Protein AF-A0A1I5QYK3-F1 (afdb_monomer_lite)

Foldseek 3Di:
DQDPCPPVLVVLLVLLCVLQPDDLVLQDQAPADADPDDLVVQLPDPDPVSVVVSVVVVVLVVVLVVLLVVLLCCLQPPPVVLSVLSVDPLLSLLSVLLSPFDSVLLVLPDDLVVRADPDAAQSSLSNLLNSLLSVLVCCLRVVRDVCLVVNLVCLLQCLVSSLVNDDVLSSLLSQLSNSSSVLSNHSVSSVVSNVSLVSSLVSDPDPSSVSSSSSSSSSSSSVSSVVCCVVPVCSSPPPND

Radius of gyration: 17.83 Å; chains: 1; bounding box: 54×42×41 Å

Secondary structure (DSSP, 8-state):
------HHHHHHHHHHHHH----GGG-PPP-PPPP---HHHHHTSS-HHHHHHHHHHHHHHHHHHHHHHHHHHHHHH-HHHHHHHHT-HHHHHHHHHHHTS-GGGGTT---HHHHS-SS-SHHHHHHHHHHHHHHHHHHHHH---TTHHHHHHHIIIIIHHHHTTS-HHHHHHHHHHHHHHHHTTSHHHHHHHHHHHHHHHHH---TTHHHHHHHHHHHHHHHHHHHHHHH-TTTTTTT--

pLDDT: mean 78.62, std 13.21, range [32.56, 94.0]

Structure (mmCIF, N/CA/C/O backbone):
data_AF-A0A1I5QYK3-F1
#
_entry.id   AF-A0A1I5QYK3-F1
#
loop_
_atom_site.group_PDB
_atom_site.id
_atom_site.type_symbol
_atom_site.label_atom_id
_atom_site.label_alt_id
_atom_site.label_comp_id
_atom_site.label_asym_id
_atom_site.label_entity_id
_atom_site.label_seq_id
_atom_site.pdbx_PDB_ins_code
_atom_site.Cartn_x
_atom_site.Cartn_y
_atom_site.Cartn_z
_atom_site.occupancy
_atom_site.B_iso_or_equiv
_atom_site.auth_seq_id
_atom_site.auth_comp_id
_atom_site.auth_asym_id
_atom_site.auth_atom_id
_atom_site.pdbx_PDB_model_num
ATOM 1 N N . MET A 1 1 ? -24.491 9.770 9.474 1.00 32.81 1 MET A N 1
ATOM 2 C CA . MET A 1 1 ? -25.021 8.452 9.073 1.00 32.81 1 MET A CA 1
ATOM 3 C C . MET A 1 1 ? -23.838 7.504 9.059 1.00 32.81 1 MET A C 1
ATOM 5 O O . MET A 1 1 ? -22.982 7.659 8.209 1.00 32.81 1 MET A O 1
ATOM 9 N N . THR A 1 2 ? -23.711 6.656 10.076 1.00 42.19 2 THR A N 1
ATOM 10 C CA . THR A 1 2 ? -22.715 5.576 10.137 1.00 42.19 2 THR A CA 1
ATOM 11 C C . THR A 1 2 ? -23.208 4.440 9.258 1.00 42.19 2 THR A C 1
ATOM 13 O O . THR A 1 2 ? -24.349 4.016 9.464 1.00 42.19 2 THR A O 1
ATOM 16 N N . LEU A 1 3 ? -22.404 3.950 8.312 1.00 44.16 3 LEU A N 1
ATOM 17 C CA . LEU A 1 3 ? -22.742 2.720 7.595 1.00 44.16 3 LEU A CA 1
ATOM 18 C C . LEU A 1 3 ? -23.186 1.630 8.582 1.00 44.16 3 LEU A C 1
ATOM 20 O O . LEU A 1 3 ? -22.405 1.265 9.471 1.00 44.16 3 LEU A O 1
ATOM 24 N N . PRO A 1 4 ? -24.394 1.057 8.443 1.00 46.00 4 PRO A N 1
ATOM 25 C CA . PRO A 1 4 ? -24.626 -0.275 8.950 1.00 46.00 4 PRO A CA 1
ATOM 26 C C . PRO A 1 4 ? -23.853 -1.185 7.999 1.00 46.00 4 PRO A C 1
ATOM 28 O O . PRO A 1 4 ? -24.404 -1.694 7.031 1.00 46.00 4 PRO A O 1
ATOM 31 N N . ALA A 1 5 ? -22.544 -1.307 8.221 1.00 57.84 5 ALA A N 1
ATOM 32 C CA . ALA A 1 5 ? -21.756 -2.374 7.635 1.00 57.84 5 ALA A CA 1
ATOM 33 C C . ALA A 1 5 ? -22.572 -3.657 7.812 1.00 57.84 5 ALA A C 1
ATOM 35 O O . ALA A 1 5 ? -22.975 -3.971 8.939 1.00 57.84 5 ALA A O 1
ATOM 36 N N . GLU A 1 6 ? -22.896 -4.320 6.703 1.00 72.19 6 GLU A N 1
ATOM 37 C CA . GLU A 1 6 ? -23.679 -5.548 6.705 1.00 72.19 6 GLU A CA 1
ATOM 38 C C . GLU A 1 6 ? -23.131 -6.493 7.790 1.00 72.19 6 GLU A C 1
ATOM 40 O O . GLU A 1 6 ? -21.922 -6.483 8.056 1.00 72.19 6 GLU A O 1
ATOM 45 N N . PRO A 1 7 ? -23.975 -7.283 8.476 1.00 78.50 7 PRO A N 1
ATOM 46 C CA . PRO A 1 7 ? -23.537 -8.101 9.609 1.00 78.50 7 PRO A CA 1
ATOM 47 C C . PRO A 1 7 ? -22.272 -8.927 9.321 1.00 78.50 7 PRO A C 1
ATOM 49 O O . PRO A 1 7 ? -21.424 -9.089 10.200 1.00 78.50 7 PRO A O 1
ATOM 52 N N . GLU A 1 8 ? -22.118 -9.384 8.079 1.00 80.69 8 GLU A N 1
ATOM 53 C CA . GLU A 1 8 ? -20.960 -10.122 7.570 1.00 80.69 8 GLU A CA 1
ATOM 54 C C . GLU A 1 8 ? -19.677 -9.275 7.536 1.00 80.69 8 GLU A C 1
ATOM 56 O O . GLU A 1 8 ? -18.628 -9.718 8.013 1.00 80.69 8 GLU A O 1
ATOM 61 N N . LEU A 1 9 ? -19.763 -8.021 7.087 1.00 83.81 9 LEU A N 1
ATOM 62 C CA . LEU A 1 9 ? -18.647 -7.075 7.060 1.00 83.81 9 LEU A CA 1
ATOM 63 C C . LEU A 1 9 ? -18.153 -6.755 8.480 1.00 83.81 9 LEU A C 1
ATOM 65 O O . LEU A 1 9 ? -16.952 -6.738 8.754 1.00 83.81 9 LEU A O 1
ATOM 69 N N . LEU A 1 10 ? -19.077 -6.596 9.434 1.00 85.19 10 LEU A N 1
ATOM 70 C CA . LEU A 1 10 ? -18.727 -6.406 10.846 1.00 85.19 10 LEU A CA 1
ATOM 71 C C . LEU A 1 10 ? -18.033 -7.634 11.452 1.00 85.19 10 LEU A C 1
ATOM 73 O O . LEU A 1 10 ? -17.152 -7.488 12.307 1.00 85.19 10 LEU A O 1
ATOM 77 N N . VAL A 1 11 ? -18.426 -8.845 11.046 1.00 88.00 11 VAL A N 1
ATOM 78 C CA . VAL A 1 11 ? -17.755 -10.087 11.461 1.00 88.00 11 VAL A CA 1
ATOM 79 C C . VAL A 1 11 ? -16.340 -10.142 10.890 1.00 88.00 11 VAL A C 1
ATOM 81 O O . VAL A 1 11 ? -15.403 -10.437 11.640 1.00 88.00 11 VAL A O 1
ATOM 84 N N . LEU A 1 12 ? -16.168 -9.791 9.613 1.00 88.69 12 LEU A N 1
ATOM 85 C CA . LEU A 1 12 ? -14.856 -9.707 8.976 1.00 88.69 12 LEU A CA 1
ATOM 86 C C . LEU A 1 12 ? -13.952 -8.696 9.691 1.00 88.69 12 LEU A C 1
ATOM 88 O O . LEU A 1 12 ? -12.832 -9.044 10.065 1.00 88.69 12 LEU A O 1
ATOM 92 N N . PHE A 1 13 ? -14.446 -7.490 9.982 1.00 89.00 13 PHE A N 1
ATOM 93 C CA . PHE A 1 13 ? -13.675 -6.461 10.690 1.00 89.00 13 PHE A CA 1
ATOM 94 C C . PHE A 1 13 ? -13.199 -6.942 12.061 1.00 89.00 13 PHE A C 1
ATOM 96 O O . PHE A 1 13 ? -12.025 -6.792 12.401 1.00 89.00 13 PHE A O 1
ATOM 103 N N . LYS A 1 14 ? -14.076 -7.599 12.829 1.00 87.00 14 LYS A N 1
ATOM 104 C CA . LYS A 1 14 ? -13.702 -8.201 14.118 1.00 87.00 14 LYS A CA 1
ATOM 105 C C . LYS A 1 14 ? -12.660 -9.307 13.959 1.00 87.00 14 LYS A C 1
ATOM 107 O O . LYS A 1 14 ? -11.791 -9.442 14.817 1.00 87.00 14 LYS A O 1
ATOM 112 N N . ARG A 1 15 ? -12.749 -10.120 12.902 1.00 87.31 15 ARG A N 1
ATOM 113 C CA . ARG A 1 15 ? -11.777 -11.187 12.624 1.00 87.31 15 ARG A CA 1
ATOM 114 C C . ARG A 1 15 ? -10.405 -10.602 12.283 1.00 87.31 15 ARG A C 1
ATOM 116 O O . ARG A 1 15 ? -9.421 -11.027 12.880 1.00 87.31 15 ARG A O 1
ATOM 123 N N . VAL A 1 16 ? -10.356 -9.594 11.411 1.00 85.94 16 VAL A N 1
ATOM 124 C CA . VAL A 1 16 ? -9.127 -8.868 11.047 1.00 85.94 16 VAL A CA 1
ATOM 125 C C . VAL A 1 16 ? -8.490 -8.221 12.279 1.00 85.94 16 VAL A C 1
ATOM 127 O O . VAL A 1 16 ? -7.299 -8.383 12.526 1.00 85.94 16 VAL A O 1
ATOM 130 N N . GLN A 1 17 ? -9.290 -7.564 13.117 1.00 82.75 17 GLN A N 1
ATOM 131 C CA . GLN A 1 17 ? -8.801 -6.925 14.339 1.00 82.75 17 GLN A CA 1
ATOM 132 C C . GLN A 1 17 ? -8.182 -7.920 15.334 1.00 82.75 17 GLN A C 1
ATOM 134 O O . GLN A 1 17 ? -7.235 -7.580 16.034 1.00 82.75 17 GLN A O 1
ATOM 139 N N . LYS A 1 18 ? -8.674 -9.165 15.377 1.00 82.44 18 LYS A N 1
ATOM 140 C CA . LYS A 1 18 ? -8.090 -10.224 16.216 1.00 82.44 18 LYS A CA 1
ATOM 141 C C . LYS A 1 18 ? -6.738 -10.724 15.713 1.00 82.44 18 LYS A C 1
ATOM 143 O O . LYS A 1 18 ? -5.923 -11.128 16.535 1.00 82.44 18 LYS A O 1
ATOM 148 N N . VAL A 1 19 ? -6.512 -10.748 14.398 1.00 77.31 19 VAL A N 1
ATOM 149 C CA . VAL A 1 19 ? -5.231 -11.198 13.814 1.00 77.31 19 VAL A CA 1
ATOM 150 C C . VAL A 1 19 ? -4.191 -10.078 13.740 1.00 77.31 19 VAL A C 1
ATOM 152 O O . VAL A 1 19 ? -3.000 -10.355 13.641 1.00 77.31 19 VAL A O 1
ATOM 155 N N . LEU A 1 20 ? -4.631 -8.824 13.871 1.00 74.19 20 LEU A N 1
ATOM 156 C CA . LEU A 1 20 ? -3.801 -7.623 13.950 1.00 74.19 20 LEU A CA 1
ATOM 157 C C . LEU A 1 20 ? -3.926 -6.918 15.315 1.00 74.19 20 LEU A C 1
ATOM 159 O O . LEU A 1 20 ? -4.333 -5.754 15.363 1.00 74.19 20 LEU A O 1
ATOM 163 N N . PRO A 1 21 ? -3.601 -7.578 16.442 1.00 63.09 21 PRO A N 1
ATOM 164 C CA . PRO A 1 21 ? -3.612 -6.915 17.732 1.00 63.09 21 PRO A CA 1
ATOM 165 C C . PRO A 1 21 ? -2.350 -6.057 17.841 1.00 63.09 21 PRO A C 1
ATOM 167 O O . PRO A 1 21 ? -1.314 -6.519 18.305 1.00 63.09 21 PRO A O 1
ATOM 170 N N . PHE A 1 22 ? -2.414 -4.820 17.366 1.00 65.88 22 PHE A N 1
ATOM 171 C CA . PHE A 1 22 ? -1.456 -3.798 17.765 1.00 65.88 22 PHE A CA 1
ATOM 172 C C . PHE A 1 22 ? -2.188 -2.714 18.538 1.00 65.88 22 PHE A C 1
ATOM 174 O O . PHE A 1 22 ? -3.177 -2.142 18.054 1.00 65.88 22 PHE A O 1
ATOM 181 N N . GLU A 1 23 ? -1.734 -2.491 19.767 1.00 57.53 23 GLU A N 1
ATOM 182 C CA . GLU A 1 23 ? -2.159 -1.368 20.589 1.00 57.53 23 GLU A CA 1
ATOM 183 C C . GLU A 1 23 ? -1.434 -0.112 20.082 1.00 57.53 23 GLU A C 1
ATOM 185 O O . GLU A 1 23 ? -0.329 -0.187 19.547 1.00 57.53 23 GLU A O 1
ATOM 190 N N . SER A 1 24 ? -2.031 1.077 20.211 1.00 51.75 24 SER A N 1
ATOM 191 C CA . SER A 1 24 ? -1.397 2.321 19.730 1.00 51.75 24 SER A CA 1
ATOM 192 C C . SER A 1 24 ? -0.035 2.597 20.387 1.00 51.75 24 SER A C 1
ATOM 194 O O . SER A 1 24 ? 0.773 3.350 19.851 1.00 51.75 24 SER A O 1
ATOM 196 N N . THR A 1 25 ? 0.216 1.984 21.544 1.00 48.94 25 THR A N 1
ATOM 197 C CA . THR A 1 25 ? 1.477 1.994 22.297 1.00 48.94 25 THR A CA 1
ATOM 198 C C . THR A 1 25 ? 2.569 1.105 21.699 1.00 48.94 25 THR A C 1
ATOM 200 O O . THR A 1 25 ? 3.731 1.262 22.065 1.00 48.94 25 THR A O 1
ATOM 203 N N . ASP A 1 26 ? 2.229 0.212 20.767 1.00 56.94 26 ASP A N 1
ATOM 204 C CA . ASP A 1 26 ? 3.179 -0.685 20.096 1.00 56.94 26 ASP A CA 1
ATOM 205 C C . ASP A 1 26 ? 3.843 -0.047 18.869 1.00 56.94 26 ASP A C 1
ATOM 207 O O . ASP A 1 26 ? 4.741 -0.648 18.275 1.00 56.94 26 ASP A O 1
ATOM 211 N N . LEU A 1 27 ? 3.424 1.166 18.486 1.00 60.94 27 LEU A N 1
ATOM 212 C CA . LEU A 1 27 ? 4.046 1.918 17.400 1.00 60.94 27 LEU A CA 1
ATOM 213 C C . LEU A 1 27 ? 5.463 2.320 17.809 1.00 60.94 27 LEU A C 1
ATOM 215 O O . LEU A 1 27 ? 5.660 3.175 18.677 1.00 60.94 27 LEU A O 1
ATOM 219 N N . ARG A 1 28 ? 6.461 1.707 17.177 1.00 60.28 28 ARG A N 1
ATOM 220 C CA . ARG A 1 28 ? 7.873 1.985 17.454 1.00 60.28 28 ARG A CA 1
ATOM 221 C C . ARG A 1 28 ? 8.415 2.950 16.415 1.00 60.28 28 ARG A C 1
ATOM 223 O O . ARG A 1 28 ? 8.062 2.860 15.244 1.00 60.28 28 ARG A O 1
ATOM 230 N N . GLN A 1 29 ? 9.300 3.848 16.847 1.00 54.59 29 GLN A N 1
ATOM 231 C CA . GLN A 1 29 ? 10.142 4.585 15.909 1.00 54.59 29 GLN A CA 1
ATOM 232 C C . GLN A 1 29 ? 10.906 3.593 15.035 1.00 54.59 29 GLN A C 1
ATOM 234 O O . GLN A 1 29 ? 11.360 2.544 15.510 1.00 54.59 29 GLN A O 1
ATOM 239 N N . ALA A 1 30 ? 11.038 3.927 13.756 1.00 55.44 30 ALA A N 1
ATOM 240 C CA . ALA A 1 30 ? 11.842 3.137 12.850 1.00 55.44 30 ALA A CA 1
ATOM 241 C C . ALA A 1 30 ? 13.300 3.153 13.342 1.00 55.44 30 ALA A C 1
ATOM 243 O O . ALA A 1 30 ? 13.913 4.205 13.495 1.00 55.44 30 ALA A O 1
ATOM 244 N N . ASN A 1 31 ? 13.879 1.977 13.594 1.00 49.84 31 ASN A N 1
ATOM 245 C CA . ASN A 1 31 ? 15.314 1.864 13.850 1.00 49.84 31 ASN A CA 1
ATOM 246 C C . ASN A 1 31 ? 16.043 1.931 12.505 1.00 49.84 31 ASN A C 1
ATOM 248 O O . ASN A 1 31 ? 16.228 0.908 11.841 1.00 49.84 31 ASN A O 1
ATOM 252 N N . VAL A 1 32 ? 16.418 3.138 12.086 1.00 52.62 32 VAL A N 1
ATOM 253 C CA . VAL A 1 32 ? 17.040 3.386 10.779 1.00 52.62 32 VAL A CA 1
ATOM 254 C C . VAL A 1 32 ? 18.541 3.598 10.925 1.00 52.62 32 VAL A C 1
ATOM 256 O O . VAL A 1 32 ? 19.016 4.221 11.872 1.00 52.62 32 VAL A O 1
ATOM 259 N N . ARG A 1 33 ? 19.298 3.092 9.951 1.00 45.41 33 ARG A N 1
ATOM 260 C CA . ARG A 1 33 ? 20.629 3.613 9.630 1.00 45.41 33 ARG A CA 1
ATOM 261 C C . ARG A 1 33 ? 20.456 4.567 8.461 1.00 45.41 33 ARG A C 1
ATOM 263 O O . ARG A 1 33 ? 19.807 4.192 7.489 1.00 45.41 33 ARG A O 1
ATOM 270 N N . SER A 1 34 ? 20.989 5.777 8.578 1.00 46.19 34 SER A N 1
ATOM 271 C CA . SER A 1 34 ? 20.932 6.776 7.515 1.00 46.19 34 SER A CA 1
ATOM 272 C C . SER A 1 34 ? 21.465 6.193 6.204 1.00 46.19 34 SER A C 1
ATOM 274 O O . SER A 1 34 ? 22.541 5.594 6.171 1.00 46.19 34 SER A O 1
ATOM 276 N N . THR A 1 35 ? 20.702 6.368 5.127 1.00 48.50 35 THR A N 1
ATOM 277 C CA . THR A 1 35 ? 21.237 6.223 3.771 1.00 48.50 35 THR A CA 1
ATOM 278 C C . THR A 1 35 ? 21.706 7.619 3.348 1.00 48.50 35 THR A C 1
ATOM 280 O O . THR A 1 35 ? 20.942 8.562 3.542 1.00 48.50 35 THR A O 1
ATOM 283 N N . PRO A 1 36 ? 22.949 7.800 2.867 1.00 52.75 36 PRO A N 1
ATOM 284 C CA . PRO A 1 36 ? 23.637 9.090 2.924 1.00 52.75 36 PRO A CA 1
ATOM 285 C C . PRO A 1 36 ? 23.596 9.864 1.599 1.00 52.75 36 PRO A C 1
ATOM 287 O O . PRO A 1 36 ? 24.517 10.626 1.328 1.00 52.75 36 PRO A O 1
ATOM 290 N N . LEU A 1 37 ? 22.618 9.606 0.727 1.00 60.94 37 LEU A N 1
ATOM 291 C CA . LEU A 1 37 ? 22.577 10.280 -0.568 1.00 60.94 37 LEU A CA 1
ATOM 292 C C . LEU A 1 37 ? 21.773 11.574 -0.436 1.00 60.94 37 LEU A C 1
ATOM 294 O O . LEU A 1 37 ? 20.547 11.532 -0.354 1.00 60.94 37 LEU A O 1
ATOM 298 N N . ASP A 1 38 ? 22.484 12.694 -0.379 1.00 70.94 38 ASP A N 1
ATOM 299 C CA . ASP A 1 38 ? 21.896 14.024 -0.448 1.00 70.94 38 ASP A CA 1
ATOM 300 C C . ASP A 1 38 ? 21.525 14.317 -1.911 1.00 70.94 38 ASP A C 1
ATOM 302 O O . ASP A 1 38 ? 22.389 14.468 -2.779 1.00 70.94 38 ASP A O 1
ATOM 306 N N . LEU A 1 39 ? 20.225 14.273 -2.210 1.00 75.88 39 LEU A N 1
ATOM 307 C CA . LEU A 1 39 ? 19.714 14.492 -3.564 1.00 75.88 39 LEU A CA 1
ATOM 308 C C . LEU A 1 39 ? 19.885 15.952 -3.994 1.00 75.88 39 LEU A C 1
ATOM 310 O O . LEU A 1 39 ? 20.060 16.198 -5.186 1.00 75.88 39 LEU A O 1
ATOM 314 N N . ASP A 1 40 ? 19.897 16.888 -3.042 1.00 78.50 40 ASP A N 1
ATOM 315 C CA . ASP A 1 40 ? 20.091 18.307 -3.327 1.00 78.50 40 ASP A CA 1
ATOM 316 C C . ASP A 1 40 ? 21.542 18.552 -3.774 1.00 78.50 40 ASP A C 1
ATOM 318 O O . ASP A 1 40 ? 21.774 19.205 -4.792 1.00 78.50 40 ASP A O 1
ATOM 322 N N . GLU A 1 41 ? 22.524 17.919 -3.115 1.00 78.12 41 GLU A N 1
ATOM 323 C CA . GLU A 1 41 ? 23.930 17.955 -3.561 1.00 78.12 41 GLU A CA 1
ATOM 324 C C . GLU A 1 41 ? 24.135 17.319 -4.950 1.00 78.12 41 GLU A C 1
ATOM 326 O O . GLU A 1 41 ? 25.019 17.731 -5.709 1.00 78.12 41 GLU A O 1
ATOM 331 N N . LEU A 1 42 ? 23.334 16.309 -5.307 1.00 77.50 42 LEU A N 1
ATOM 332 C CA . LEU A 1 42 ? 23.423 15.636 -6.606 1.00 77.50 42 LEU A CA 1
ATOM 333 C C . LEU A 1 42 ? 22.789 16.427 -7.754 1.00 77.50 42 LEU A C 1
ATOM 335 O O . LEU A 1 42 ? 23.221 16.247 -8.894 1.00 77.50 42 LEU A O 1
ATOM 339 N N . MET A 1 43 ? 21.815 17.302 -7.485 1.00 81.25 43 MET A N 1
ATOM 340 C CA . MET A 1 43 ? 21.266 18.195 -8.514 1.00 81.25 43 MET A CA 1
ATOM 341 C C . MET A 1 43 ? 22.308 19.196 -9.017 1.00 81.25 43 MET A C 1
ATOM 343 O O . MET A 1 43 ? 22.390 19.454 -10.216 1.00 81.25 43 MET A O 1
ATOM 347 N N . ASP A 1 44 ? 23.138 19.714 -8.110 1.00 84.69 44 ASP A N 1
ATOM 348 C CA . ASP A 1 44 ? 24.216 20.654 -8.437 1.00 84.69 44 ASP A CA 1
ATOM 349 C C . ASP A 1 44 ? 25.459 19.950 -9.021 1.00 84.69 44 ASP A C 1
ATOM 351 O O . ASP A 1 44 ? 26.487 20.579 -9.306 1.00 84.69 44 ASP A O 1
ATOM 355 N N . HIS A 1 45 ? 25.400 18.628 -9.215 1.00 83.50 45 HIS A N 1
ATOM 356 C CA . HIS A 1 45 ? 26.524 17.854 -9.715 1.00 83.50 45 HIS A CA 1
ATOM 357 C C . HIS A 1 45 ? 26.806 18.179 -11.197 1.00 83.50 45 HIS A C 1
ATOM 359 O O . HIS A 1 45 ? 25.896 18.169 -12.025 1.00 83.50 45 HIS A O 1
ATOM 365 N N . PRO A 1 46 ? 28.078 18.335 -11.620 1.00 85.50 46 PRO A N 1
ATOM 366 C CA . PRO A 1 46 ? 28.447 18.665 -13.007 1.00 85.50 46 PRO A CA 1
ATOM 367 C C . PRO A 1 46 ? 28.128 17.575 -14.051 1.00 85.50 46 PRO A C 1
ATOM 369 O O . PRO A 1 46 ? 28.507 17.699 -15.213 1.00 85.50 46 PRO A O 1
ATOM 372 N N . SER A 1 47 ? 27.482 16.477 -13.655 1.00 89.06 47 SER A N 1
ATOM 373 C CA . SER A 1 47 ? 27.089 15.392 -14.554 1.00 89.06 47 SER A CA 1
ATOM 374 C C . SER A 1 47 ? 25.596 15.507 -14.817 1.00 89.06 47 SER A C 1
ATOM 376 O O . SER A 1 47 ? 24.809 15.213 -13.924 1.00 89.06 47 SER A O 1
ATOM 378 N N . GLU A 1 48 ? 25.217 15.858 -16.048 1.00 86.25 48 GLU A N 1
ATOM 379 C CA . GLU A 1 48 ? 23.808 15.974 -16.466 1.00 86.25 48 GLU A CA 1
ATOM 380 C C . GLU A 1 48 ? 23.008 14.690 -16.196 1.00 86.25 48 GLU A C 1
ATOM 382 O O . GLU A 1 48 ? 21.835 14.742 -15.852 1.00 86.25 48 GLU A O 1
ATOM 387 N N . TYR A 1 49 ? 23.657 13.526 -16.290 1.00 77.12 49 TYR A N 1
ATOM 388 C CA . TYR A 1 49 ? 23.037 12.241 -15.972 1.00 77.12 49 TYR A CA 1
ATOM 389 C C . TYR A 1 49 ? 22.702 12.096 -14.479 1.00 77.12 49 TYR A C 1
ATOM 391 O O . TYR A 1 49 ? 21.610 11.652 -14.139 1.00 77.12 49 TYR A O 1
ATOM 399 N N . LEU A 1 50 ? 23.627 12.460 -13.582 1.00 75.62 50 LEU A N 1
ATOM 400 C CA . LEU A 1 50 ? 23.397 12.366 -12.135 1.00 75.62 50 LEU A CA 1
ATOM 401 C C . LEU A 1 50 ? 22.413 13.435 -11.651 1.00 75.62 50 LEU A C 1
ATOM 403 O O . LEU A 1 50 ? 21.534 13.113 -10.855 1.00 75.62 50 LEU A O 1
ATOM 407 N N . ALA A 1 51 ? 22.513 14.653 -12.191 1.00 80.31 51 ALA A N 1
ATOM 408 C CA . ALA A 1 51 ? 21.562 15.727 -11.928 1.00 80.31 51 ALA A CA 1
ATOM 409 C C . ALA A 1 51 ? 20.146 15.344 -12.389 1.00 80.31 51 ALA A C 1
ATOM 411 O O . ALA A 1 51 ? 19.199 15.478 -11.622 1.00 80.31 51 ALA A O 1
ATOM 412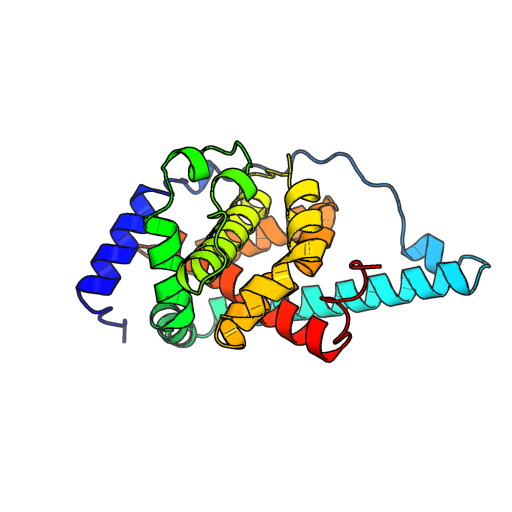 N N . GLY A 1 52 ? 20.007 14.756 -13.585 1.00 78.56 52 GLY A N 1
ATOM 413 C CA . GLY A 1 52 ? 18.716 14.280 -14.090 1.00 78.56 52 GLY A CA 1
ATOM 414 C C . GLY A 1 52 ? 18.111 13.131 -13.271 1.00 78.56 52 GLY A C 1
ATOM 415 O O . GLY A 1 52 ? 16.895 13.064 -13.113 1.00 78.56 52 GLY A O 1
ATOM 416 N N . ILE A 1 53 ? 18.933 12.236 -12.700 1.00 78.94 53 ILE A N 1
ATOM 417 C CA . ILE A 1 53 ? 18.447 11.206 -11.760 1.00 78.94 53 ILE A CA 1
ATOM 418 C C . ILE A 1 53 ? 17.948 11.843 -10.460 1.00 78.94 53 ILE A C 1
ATOM 420 O O . ILE A 1 53 ? 16.918 11.419 -9.936 1.00 78.94 53 ILE A O 1
ATOM 424 N N . ALA A 1 54 ? 18.674 12.832 -9.935 1.00 80.25 54 ALA A N 1
ATOM 425 C CA . ALA A 1 54 ? 18.284 13.536 -8.718 1.00 80.25 54 ALA A CA 1
ATOM 426 C C . ALA A 1 54 ? 16.976 14.320 -8.913 1.00 80.25 54 ALA A C 1
ATOM 428 O O . ALA A 1 54 ? 16.072 14.199 -8.088 1.00 80.25 54 ALA A O 1
ATOM 429 N N . GLU A 1 55 ? 16.839 15.033 -10.034 1.00 83.25 55 GLU A N 1
ATOM 430 C CA . GLU A 1 55 ? 15.621 15.760 -10.410 1.00 83.25 55 GLU A CA 1
ATOM 431 C C . GLU A 1 55 ? 14.413 14.815 -10.495 1.00 83.25 55 GLU A C 1
ATOM 433 O O . GLU A 1 55 ? 13.411 15.032 -9.813 1.00 83.25 55 GLU A O 1
ATOM 438 N N . ALA A 1 56 ? 14.538 13.702 -11.226 1.00 79.19 56 ALA A N 1
ATOM 439 C CA . ALA A 1 56 ? 13.466 12.713 -11.341 1.00 79.19 56 ALA A CA 1
ATOM 440 C C . ALA A 1 56 ? 13.070 12.107 -9.978 1.00 79.19 56 ALA A C 1
ATOM 442 O O . ALA A 1 56 ? 11.885 11.919 -9.697 1.00 79.19 56 ALA A O 1
ATOM 443 N N . ALA A 1 57 ? 14.048 11.831 -9.108 1.00 78.00 57 ALA A N 1
ATOM 444 C CA . ALA A 1 57 ? 13.789 11.311 -7.765 1.00 78.00 57 ALA A CA 1
ATOM 445 C C . ALA A 1 57 ? 13.070 12.335 -6.866 1.00 78.00 57 ALA A C 1
ATOM 447 O O . ALA A 1 57 ? 12.208 11.959 -6.064 1.00 78.00 57 ALA A O 1
ATOM 448 N N . LEU A 1 58 ? 13.394 13.624 -6.999 1.00 81.56 58 LEU A N 1
ATOM 449 C CA . LEU A 1 58 ? 12.733 14.707 -6.268 1.00 81.56 58 LEU A CA 1
ATOM 450 C C . LEU A 1 58 ? 11.305 14.954 -6.770 1.00 81.56 58 LEU A C 1
ATOM 452 O O . LEU A 1 58 ? 10.404 15.140 -5.948 1.00 81.56 58 LEU A O 1
ATOM 456 N N . GLU A 1 59 ? 11.067 14.893 -8.082 1.00 83.12 59 GLU A N 1
ATOM 457 C CA . GLU A 1 59 ? 9.716 14.962 -8.657 1.00 83.12 59 GLU A CA 1
ATOM 458 C C . GLU A 1 59 ? 8.835 13.802 -8.171 1.00 83.12 59 GLU A C 1
ATOM 460 O O . GLU A 1 59 ? 7.702 14.019 -7.726 1.00 83.12 59 GLU A O 1
ATOM 465 N N . GLU A 1 60 ? 9.365 12.574 -8.183 1.00 80.38 60 GLU A N 1
ATOM 466 C CA . GLU A 1 60 ? 8.662 11.393 -7.673 1.00 80.38 60 GLU A CA 1
ATOM 467 C C . GLU A 1 60 ? 8.354 11.532 -6.172 1.00 80.38 60 GLU A C 1
ATOM 469 O O . GLU A 1 60 ? 7.221 11.274 -5.743 1.00 80.38 60 GLU A O 1
ATOM 474 N N . LYS A 1 61 ? 9.318 12.028 -5.378 1.00 82.56 61 LYS A N 1
ATOM 475 C CA . LYS A 1 61 ? 9.123 12.353 -3.954 1.00 82.56 61 LYS A CA 1
ATOM 476 C C . LYS A 1 61 ? 8.017 13.393 -3.760 1.00 82.56 61 LYS A C 1
ATOM 478 O O . LYS A 1 61 ? 7.144 13.196 -2.911 1.00 82.56 61 LYS A O 1
ATOM 483 N N . GLY A 1 62 ? 8.004 14.460 -4.556 1.00 84.38 62 GLY A N 1
ATOM 484 C CA . GLY A 1 62 ? 6.969 15.494 -4.513 1.00 84.38 62 GLY A CA 1
ATOM 485 C C . GLY A 1 62 ? 5.573 14.950 -4.830 1.00 84.38 62 GLY A C 1
ATOM 486 O O . GLY A 1 62 ? 4.624 15.207 -4.082 1.00 84.38 62 GLY A O 1
ATOM 487 N N . SER A 1 63 ? 5.452 14.144 -5.889 1.00 86.00 63 SER A N 1
ATOM 488 C CA . SER A 1 63 ? 4.186 13.506 -6.274 1.00 86.00 63 SER A CA 1
ATOM 489 C C . SER A 1 63 ? 3.662 12.579 -5.177 1.00 86.00 63 SER A C 1
ATOM 491 O O . SER A 1 63 ? 2.484 12.647 -4.826 1.00 86.00 63 SER A O 1
ATOM 493 N N . PHE A 1 64 ? 4.531 11.743 -4.602 1.00 88.19 64 PHE A N 1
ATOM 494 C CA . PHE A 1 64 ? 4.159 10.827 -3.525 1.00 88.19 64 PHE A CA 1
ATOM 495 C C . PHE A 1 64 ? 3.617 11.574 -2.302 1.00 88.19 64 PHE A C 1
ATOM 497 O O . PHE A 1 64 ? 2.544 11.248 -1.790 1.00 88.19 64 PHE A O 1
ATOM 504 N N . TRP A 1 65 ? 4.328 12.605 -1.838 1.00 91.56 65 TRP A N 1
ATOM 505 C CA . TRP A 1 65 ? 3.904 13.360 -0.660 1.00 91.56 65 TRP A CA 1
ATOM 506 C C . TRP A 1 65 ? 2.639 14.185 -0.903 1.00 91.56 65 TRP A C 1
ATOM 508 O O . TRP A 1 65 ? 1.837 14.336 0.021 1.00 91.56 65 TRP A O 1
ATOM 518 N N . SER A 1 66 ? 2.410 14.655 -2.133 1.00 90.56 66 SER A N 1
ATOM 519 C CA . SER A 1 66 ? 1.139 15.277 -2.518 1.00 90.56 66 SER A CA 1
ATOM 520 C C . SER A 1 66 ? -0.034 14.302 -2.362 1.00 90.56 66 SER A C 1
ATOM 522 O O . SER A 1 66 ? -1.029 14.640 -1.712 1.00 90.56 66 SER A O 1
ATOM 524 N N . ASP A 1 67 ? 0.117 13.066 -2.852 1.00 89.19 67 ASP A N 1
ATOM 525 C CA . ASP A 1 67 ? -0.892 12.011 -2.702 1.00 89.19 67 ASP A CA 1
ATOM 526 C C . ASP A 1 67 ? -1.140 11.678 -1.217 1.00 89.19 67 ASP A C 1
ATOM 528 O O . ASP A 1 67 ? -2.291 11.617 -0.772 1.00 89.19 67 ASP A O 1
ATOM 532 N N . VAL A 1 68 ? -0.075 11.540 -0.414 1.00 89.94 68 VAL A N 1
ATOM 533 C CA . VAL A 1 68 ? -0.174 11.284 1.037 1.00 89.94 68 VAL A CA 1
ATOM 534 C C . VAL A 1 68 ? -0.947 12.392 1.759 1.00 89.94 68 VAL A C 1
ATOM 536 O O . VAL A 1 68 ? -1.813 12.094 2.593 1.00 89.94 68 VAL A O 1
ATOM 539 N N 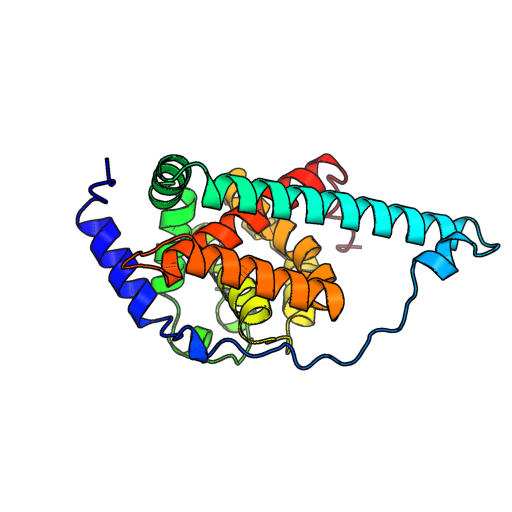. GLN A 1 69 ? -0.663 13.663 1.453 1.00 90.44 69 GLN A N 1
ATOM 540 C CA . GLN A 1 69 ? -1.347 14.800 2.076 1.00 90.44 69 GLN A CA 1
ATOM 541 C C . GLN A 1 69 ? -2.816 14.868 1.669 1.00 90.44 69 GLN A C 1
ATOM 543 O O . GLN A 1 69 ? -3.677 14.946 2.545 1.00 90.44 69 GLN A O 1
ATOM 548 N N . LEU A 1 70 ? -3.124 14.735 0.376 1.00 88.56 70 LEU A N 1
ATOM 549 C CA . LEU A 1 70 ? -4.505 14.719 -0.113 1.00 88.56 70 LEU A CA 1
ATOM 550 C C . LEU A 1 70 ? -5.321 13.612 0.567 1.00 88.56 70 LEU A C 1
ATOM 552 O O . LEU A 1 70 ? -6.478 13.802 0.950 1.00 88.56 70 LEU A O 1
ATOM 556 N N . MET A 1 71 ? -4.713 12.440 0.747 1.00 85.75 71 MET A N 1
ATOM 557 C CA . MET A 1 71 ? -5.337 11.339 1.464 1.00 85.75 71 MET A CA 1
ATOM 558 C C . MET A 1 71 ? -5.562 11.642 2.942 1.00 85.75 71 MET A C 1
ATOM 560 O O . MET A 1 71 ? -6.631 11.321 3.464 1.00 85.75 71 MET A O 1
ATOM 564 N N . LEU A 1 72 ? -4.583 12.248 3.618 1.00 86.00 72 LEU A N 1
ATOM 565 C CA . LEU A 1 72 ? -4.713 12.637 5.021 1.00 86.00 72 LEU A CA 1
ATOM 566 C C . LEU A 1 72 ? -5.816 13.680 5.219 1.00 86.00 72 LEU A C 1
ATOM 568 O O . LEU A 1 72 ? -6.601 13.572 6.163 1.00 86.00 72 LEU A O 1
ATOM 572 N N . GLU A 1 73 ? -5.878 14.676 4.337 1.00 87.12 73 GLU A N 1
ATOM 573 C CA . GLU A 1 73 ? -6.903 15.717 4.344 1.00 87.12 73 GLU A CA 1
ATOM 574 C C . GLU A 1 73 ? -8.286 15.112 4.182 1.00 87.12 73 GLU A C 1
ATOM 576 O O . GLU A 1 73 ? -9.142 15.333 5.041 1.00 87.12 73 GLU A O 1
ATOM 581 N N . ARG A 1 74 ? -8.468 14.264 3.157 1.00 81.62 74 ARG A N 1
ATOM 582 C CA . ARG A 1 74 ? -9.704 13.496 2.979 1.00 81.62 74 ARG A CA 1
ATOM 583 C C . ARG A 1 74 ? -10.040 12.747 4.266 1.00 81.62 74 ARG A C 1
ATOM 585 O O . ARG A 1 74 ? -11.180 12.826 4.720 1.00 81.62 74 ARG A O 1
ATOM 592 N N . TRP A 1 75 ? -9.065 12.057 4.876 1.00 80.88 75 TRP A N 1
ATOM 593 C CA . TRP A 1 75 ? -9.262 11.265 6.103 1.00 80.88 75 TRP A CA 1
ATOM 594 C C . TRP A 1 75 ? -9.824 12.062 7.270 1.00 80.88 75 TRP A C 1
ATOM 596 O O . TRP A 1 75 ? -10.609 11.539 8.068 1.00 80.88 75 TRP A O 1
ATOM 606 N N . LYS A 1 76 ? -9.417 13.325 7.369 1.00 78.62 76 LYS A N 1
ATOM 607 C CA . LYS A 1 76 ? -9.835 14.238 8.430 1.00 78.62 76 LYS A CA 1
ATOM 608 C C . LYS A 1 76 ? -11.159 14.941 8.116 1.00 78.62 76 LYS A C 1
ATOM 610 O O . LYS A 1 76 ? -11.901 15.231 9.052 1.00 78.62 76 LYS A O 1
ATOM 615 N N . SER A 1 77 ? -11.458 15.225 6.847 1.00 74.06 77 SER A N 1
ATOM 616 C CA . SER A 1 77 ? -12.572 16.099 6.454 1.00 74.06 77 SER A CA 1
ATOM 617 C C . SER A 1 77 ? -13.887 15.375 6.143 1.00 74.06 77 SER A C 1
ATOM 619 O O . SER A 1 77 ? -14.951 15.926 6.429 1.00 74.06 77 SER A O 1
ATOM 621 N N . GLU A 1 78 ? -13.856 14.150 5.600 1.00 70.31 78 GLU A N 1
ATOM 622 C CA . GLU A 1 78 ? -15.050 13.508 5.017 1.00 70.31 78 GLU A CA 1
ATOM 623 C C . GLU A 1 78 ? -15.331 12.100 5.571 1.00 70.31 78 GLU A C 1
ATOM 625 O O . GLU A 1 78 ? -15.064 11.095 4.908 1.00 70.31 78 GLU A O 1
ATOM 630 N N . PRO A 1 79 ? -15.950 11.966 6.761 1.00 63.97 79 PRO A N 1
ATOM 631 C CA . PRO A 1 79 ? -16.201 10.666 7.384 1.00 63.97 79 PRO A CA 1
ATOM 632 C C . PRO A 1 79 ? -16.889 9.631 6.477 1.00 63.97 79 PRO A C 1
ATOM 634 O O . PRO A 1 79 ? -16.600 8.443 6.624 1.00 63.97 79 PRO A O 1
ATOM 637 N N . SER A 1 80 ? -17.748 10.082 5.552 1.00 62.09 80 SER A N 1
ATOM 638 C CA . SER A 1 80 ? -18.522 9.264 4.607 1.00 62.09 80 SER A CA 1
ATOM 639 C C . SER A 1 80 ? -17.738 8.757 3.393 1.00 62.09 80 SER A C 1
ATOM 641 O O . SER A 1 80 ? -18.114 7.733 2.830 1.00 62.09 80 SER A O 1
ATOM 643 N N . ALA A 1 81 ? -16.656 9.425 2.982 1.00 62.75 81 ALA A N 1
ATOM 644 C CA . ALA A 1 81 ? -15.824 8.945 1.875 1.00 62.75 81 ALA A CA 1
ATOM 645 C C . ALA A 1 81 ? -15.112 7.629 2.244 1.00 62.75 81 ALA A C 1
ATOM 647 O O . ALA A 1 81 ? -14.921 6.753 1.406 1.00 62.75 81 ALA A O 1
ATOM 648 N N . PHE A 1 82 ? -14.790 7.449 3.528 1.00 70.25 82 PHE A N 1
ATOM 649 C CA . PHE A 1 82 ? -14.157 6.228 4.049 1.00 70.25 82 PHE A CA 1
ATOM 650 C C . PHE A 1 82 ? -15.119 5.077 4.193 1.00 70.25 82 PHE A C 1
ATOM 652 O O . PHE A 1 82 ? -14.741 3.934 3.977 1.00 70.25 82 PHE A O 1
ATOM 659 N N . ASP A 1 83 ? -16.353 5.392 4.555 1.00 71.31 83 ASP A N 1
ATOM 660 C CA . ASP A 1 83 ? -17.430 4.425 4.617 1.00 71.31 83 ASP A CA 1
ATOM 661 C C . ASP A 1 83 ? -17.562 3.716 3.250 1.00 71.31 83 ASP A C 1
ATOM 663 O O . ASP A 1 83 ? -17.587 2.487 3.195 1.00 71.31 83 ASP A O 1
ATOM 667 N N . LEU A 1 84 ? -17.479 4.462 2.142 1.00 73.25 84 LEU A N 1
ATOM 668 C CA . LEU A 1 84 ? -17.464 3.881 0.794 1.00 73.25 84 LEU A CA 1
ATOM 669 C C . LEU A 1 84 ? -16.298 2.910 0.573 1.00 73.25 84 LEU A C 1
ATOM 671 O O . LEU A 1 84 ? -16.504 1.838 0.022 1.00 73.25 84 LEU A O 1
ATOM 675 N N . ILE A 1 85 ? -15.093 3.247 1.036 1.00 79.19 85 ILE A N 1
ATOM 676 C CA . ILE A 1 85 ? -13.913 2.387 0.852 1.00 79.19 85 ILE A CA 1
ATOM 677 C C . ILE A 1 85 ? -13.992 1.141 1.736 1.00 79.19 85 ILE A C 1
ATOM 679 O O . ILE A 1 85 ? -13.590 0.058 1.327 1.00 79.19 85 ILE A O 1
ATOM 683 N N . LEU A 1 86 ? -14.543 1.266 2.943 1.00 80.50 86 LEU A N 1
ATOM 684 C CA . LEU A 1 86 ? -14.774 0.123 3.824 1.00 80.50 86 LEU A CA 1
ATOM 685 C C . LEU A 1 86 ? -15.780 -0.876 3.231 1.00 80.50 86 LEU A C 1
ATOM 687 O O . LEU A 1 86 ? -15.735 -2.049 3.601 1.00 80.50 86 LEU A O 1
ATOM 691 N N . GLY A 1 87 ? -16.660 -0.416 2.337 1.00 77.12 87 GLY A N 1
ATOM 692 C CA . GLY A 1 87 ? -17.585 -1.240 1.558 1.00 77.12 87 GLY A CA 1
ATOM 693 C C . GLY A 1 87 ? -17.128 -1.546 0.127 1.00 77.12 87 GLY A C 1
ATOM 694 O O . GLY A 1 87 ? -17.891 -2.165 -0.608 1.00 77.12 87 GLY A O 1
ATOM 695 N N . ASP A 1 88 ? -15.927 -1.126 -0.283 1.00 87.50 88 ASP A N 1
ATOM 696 C CA . ASP A 1 88 ? -15.395 -1.392 -1.623 1.00 87.50 88 ASP A CA 1
ATOM 697 C C . ASP A 1 88 ? -15.124 -2.891 -1.797 1.00 87.50 88 ASP A C 1
ATOM 699 O O . ASP A 1 88 ? -14.385 -3.489 -1.013 1.00 87.50 88 ASP A O 1
ATOM 703 N N . GLU A 1 89 ? -15.696 -3.506 -2.835 1.00 87.94 89 GLU A N 1
ATOM 704 C CA . GLU A 1 89 ? -15.580 -4.951 -3.075 1.00 87.94 89 GLU A CA 1
ATOM 705 C C . GLU A 1 89 ? -14.113 -5.402 -3.170 1.00 87.94 89 GLU A C 1
ATOM 707 O O . GLU A 1 89 ? -13.741 -6.450 -2.631 1.00 87.94 89 GLU A O 1
ATOM 712 N N . GLY A 1 90 ? -13.260 -4.584 -3.797 1.00 88.88 90 GLY A N 1
ATOM 713 C CA . GLY A 1 90 ? -11.826 -4.831 -3.904 1.00 88.88 90 GLY A CA 1
ATOM 714 C C . GLY A 1 90 ? -11.144 -4.863 -2.538 1.00 88.88 90 GLY A C 1
ATOM 715 O O . GLY A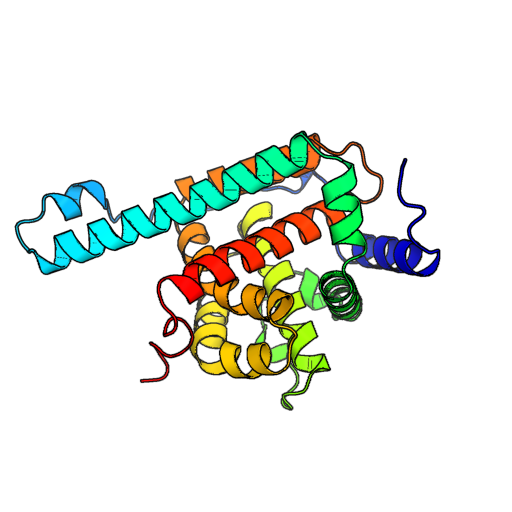 1 90 ? -10.443 -5.827 -2.212 1.00 88.88 90 GLY A O 1
ATOM 716 N N . PHE A 1 91 ? -11.392 -3.851 -1.706 1.00 92.25 91 PHE A N 1
ATOM 717 C CA . PHE A 1 91 ? -10.866 -3.800 -0.343 1.00 92.25 91 PHE A CA 1
ATOM 718 C C . PHE A 1 91 ? -11.403 -4.936 0.544 1.00 92.25 91 PHE A C 1
ATOM 720 O O . PHE A 1 91 ? -10.633 -5.554 1.286 1.00 92.25 91 PHE A O 1
ATOM 727 N N . VAL A 1 92 ? -12.692 -5.271 0.448 1.00 92.25 92 VAL A N 1
ATOM 728 C CA . VAL A 1 92 ? -13.304 -6.374 1.210 1.00 92.25 92 VAL A CA 1
ATOM 729 C C . VAL A 1 92 ? -12.681 -7.721 0.837 1.00 92.25 92 VAL A C 1
ATOM 731 O O . VAL A 1 92 ? -12.373 -8.527 1.725 1.00 92.25 92 VAL A O 1
ATOM 734 N N . ALA A 1 93 ? -12.417 -7.961 -0.449 1.00 93.25 93 ALA A N 1
ATOM 735 C CA . ALA A 1 93 ? -11.715 -9.159 -0.906 1.00 93.25 93 ALA A CA 1
ATOM 736 C C . ALA A 1 93 ? -10.275 -9.224 -0.362 1.00 93.25 93 ALA A C 1
ATOM 738 O O . ALA A 1 93 ? -9.831 -10.279 0.102 1.00 93.25 93 ALA A O 1
ATOM 739 N N . VAL A 1 94 ? -9.567 -8.088 -0.325 1.00 93.88 94 VAL A N 1
ATOM 740 C CA . VAL A 1 94 ? -8.232 -7.981 0.290 1.00 93.88 94 VAL A CA 1
ATOM 741 C C . VAL A 1 94 ? -8.282 -8.273 1.795 1.00 93.88 94 VAL A C 1
ATOM 743 O O . VAL A 1 94 ? -7.468 -9.054 2.291 1.00 93.88 94 VAL A O 1
ATOM 746 N N . LEU A 1 95 ? -9.250 -7.715 2.530 1.00 93.06 95 LEU A N 1
ATOM 747 C CA . LEU A 1 95 ? -9.433 -7.996 3.960 1.00 93.06 95 LEU A CA 1
ATOM 748 C C . LEU A 1 95 ? -9.766 -9.464 4.231 1.00 93.06 95 LEU A C 1
ATOM 750 O O . LEU A 1 95 ? -9.271 -10.038 5.202 1.00 93.06 95 LEU A O 1
ATOM 754 N N . THR A 1 96 ? -10.584 -10.074 3.377 1.00 93.19 96 THR A N 1
ATOM 755 C CA . THR A 1 96 ? -10.931 -11.496 3.468 1.00 93.19 96 THR A CA 1
ATOM 756 C C . THR A 1 96 ? -9.686 -12.358 3.281 1.00 93.19 96 THR A C 1
ATOM 758 O O . THR A 1 96 ? -9.374 -13.187 4.137 1.00 93.19 96 THR A O 1
ATOM 761 N N . ALA A 1 97 ? -8.905 -12.090 2.229 1.00 92.12 97 ALA A N 1
ATOM 762 C CA . ALA A 1 97 ? -7.647 -12.786 1.979 1.00 92.12 97 ALA A CA 1
ATOM 763 C C . ALA A 1 97 ? -6.641 -12.602 3.127 1.00 92.12 97 ALA A C 1
ATOM 765 O O . ALA A 1 97 ? -5.941 -13.551 3.482 1.00 92.12 97 ALA A O 1
ATOM 766 N N . LEU A 1 98 ? -6.596 -11.410 3.735 1.00 90.00 98 LEU A N 1
ATOM 767 C CA . LEU A 1 98 ? -5.770 -11.116 4.905 1.00 90.00 98 LEU A CA 1
ATOM 768 C C . LEU A 1 98 ? -6.216 -11.920 6.134 1.00 90.00 98 LEU A C 1
ATOM 770 O O . LEU A 1 98 ? -5.379 -12.500 6.820 1.00 90.00 98 LEU A O 1
ATOM 774 N N . ALA A 1 99 ? -7.521 -12.004 6.401 1.00 89.44 99 ALA A N 1
ATOM 775 C CA . ALA A 1 99 ? -8.072 -12.754 7.533 1.00 89.44 99 ALA A CA 1
ATOM 776 C C . ALA A 1 99 ? -7.835 -14.275 7.438 1.00 89.44 99 ALA A C 1
ATOM 778 O O . ALA A 1 99 ? -7.875 -14.969 8.460 1.00 89.44 99 ALA A O 1
ATOM 779 N N . ASP A 1 100 ? -7.601 -14.787 6.229 1.00 88.69 100 ASP A N 1
ATOM 780 C CA . ASP A 1 100 ? -7.291 -16.192 5.947 1.00 88.69 100 ASP A CA 1
ATOM 781 C C . ASP A 1 100 ? -5.784 -16.507 5.959 1.00 88.69 100 ASP A C 1
ATOM 783 O O . ASP A 1 100 ? -5.393 -17.670 5.819 1.00 88.69 100 ASP A O 1
ATOM 787 N N . LEU A 1 101 ? -4.915 -15.504 6.141 1.00 83.50 101 LEU A N 1
ATOM 788 C CA . LEU A 1 101 ? -3.482 -15.740 6.306 1.00 83.50 101 LEU A CA 1
ATOM 789 C C . LEU A 1 101 ? -3.192 -16.490 7.618 1.00 83.50 101 LEU A C 1
ATOM 791 O O . LEU A 1 101 ? -3.846 -16.256 8.639 1.00 83.50 101 LEU A O 1
ATOM 795 N N . PRO A 1 102 ? -2.177 -17.374 7.639 1.00 81.44 102 PRO A N 1
ATOM 796 C CA . PRO A 1 102 ? -1.763 -18.028 8.872 1.00 81.44 102 PRO A CA 1
ATOM 797 C C . PRO A 1 102 ? -1.232 -16.991 9.869 1.00 81.44 102 PRO A C 1
ATOM 799 O O . PRO A 1 102 ? -0.535 -16.056 9.480 1.00 81.44 102 PRO A O 1
ATOM 802 N N . GLY A 1 103 ? -1.468 -17.206 11.168 1.00 76.75 103 GLY A N 1
ATOM 803 C CA . GLY A 1 103 ? -1.037 -16.291 12.239 1.00 76.75 103 GLY A CA 1
ATOM 804 C C . GLY A 1 103 ? 0.453 -15.911 12.193 1.00 76.75 103 GLY A C 1
ATOM 805 O O . GLY A 1 103 ? 0.821 -14.801 12.556 1.00 76.75 103 GLY A O 1
ATOM 806 N N . GLN A 1 104 ? 1.309 -16.793 11.668 1.00 76.12 104 GLN A N 1
ATOM 807 C CA . GLN A 1 104 ? 2.744 -16.545 11.477 1.00 76.12 104 GLN A CA 1
ATOM 808 C C . GLN A 1 104 ? 3.047 -15.381 10.519 1.00 76.12 104 GLN A C 1
ATOM 810 O O . GLN A 1 104 ? 4.043 -14.687 10.710 1.00 76.12 104 GLN A O 1
ATOM 815 N N . ALA A 1 105 ? 2.185 -15.116 9.529 1.00 75.19 105 ALA A N 1
ATOM 816 C CA . ALA A 1 105 ? 2.348 -13.982 8.614 1.00 75.19 105 ALA A CA 1
ATOM 817 C C . ALA A 1 105 ? 2.297 -12.631 9.357 1.00 75.19 105 ALA A C 1
ATOM 819 O O . ALA A 1 105 ? 2.883 -11.648 8.913 1.00 75.19 105 ALA A O 1
ATOM 820 N N . PHE A 1 106 ? 1.655 -12.603 10.528 1.00 75.31 106 PHE A N 1
ATOM 821 C CA . PHE A 1 106 ? 1.515 -11.431 11.392 1.00 75.31 106 PHE A CA 1
ATOM 822 C C . PHE A 1 106 ? 2.650 -11.288 12.422 1.00 75.31 106 PHE A C 1
ATOM 824 O O . PHE A 1 106 ? 2.657 -10.330 13.192 1.00 75.31 106 PHE A O 1
ATOM 831 N N . GLN A 1 107 ? 3.610 -12.220 12.459 1.00 70.81 107 GLN A N 1
ATOM 832 C CA . GLN A 1 107 ? 4.679 -12.274 13.470 1.00 70.81 107 GLN A CA 1
ATOM 833 C C . GLN A 1 107 ? 6.036 -11.732 12.978 1.00 70.81 107 GLN A C 1
ATOM 835 O O . GLN A 1 107 ? 7.026 -11.828 13.696 1.00 70.81 107 GLN A O 1
ATOM 840 N N . GLY A 1 108 ? 6.109 -11.159 11.771 1.00 57.47 108 GLY A N 1
ATOM 841 C CA . GLY A 1 108 ? 7.294 -10.414 11.310 1.00 57.47 108 GLY A CA 1
ATOM 842 C C . GLY A 1 108 ? 8.432 -11.254 10.709 1.00 57.47 108 GLY A C 1
ATOM 843 O O . GLY A 1 108 ? 9.481 -10.712 10.366 1.00 57.47 108 GLY A O 1
ATOM 844 N N . SER A 1 109 ? 8.256 -12.568 10.509 1.00 55.75 109 SER A N 1
ATOM 845 C CA . SER A 1 109 ? 9.192 -13.361 9.696 1.00 55.75 109 SER A CA 1
ATOM 846 C C . SER A 1 109 ? 8.773 -13.319 8.222 1.00 55.75 109 SER A C 1
ATOM 848 O O . SER A 1 109 ? 8.015 -14.167 7.750 1.00 55.75 109 SER A O 1
ATOM 850 N N . LEU A 1 110 ? 9.234 -12.295 7.506 1.00 56.00 110 LEU A N 1
ATOM 851 C CA . LEU A 1 110 ? 8.871 -12.016 6.116 1.00 56.00 110 LEU A CA 1
ATOM 852 C C . LEU A 1 110 ? 9.324 -13.133 5.167 1.00 56.00 110 LEU A C 1
ATOM 854 O O . LEU A 1 110 ? 10.487 -13.241 4.790 1.00 56.00 110 LEU A O 1
ATOM 858 N N . GLY A 1 111 ? 8.369 -13.968 4.769 1.00 59.03 111 GLY A N 1
ATOM 859 C CA . GLY A 1 111 ? 8.495 -14.897 3.656 1.00 59.03 111 GLY A CA 1
ATOM 860 C C . GLY A 1 111 ? 7.277 -14.779 2.754 1.00 59.03 111 GLY A C 1
ATOM 861 O O . GLY A 1 111 ? 6.466 -15.696 2.725 1.00 59.03 111 GLY A O 1
ATOM 862 N N . VAL A 1 112 ? 7.126 -13.669 2.020 1.00 61.84 112 VAL A N 1
ATOM 863 C CA . VAL A 1 112 ? 6.000 -13.464 1.078 1.00 61.84 112 VAL A CA 1
ATOM 864 C C . VAL A 1 112 ? 5.839 -14.654 0.137 1.00 61.84 112 VAL A C 1
ATOM 866 O O . VAL A 1 112 ? 4.742 -15.180 -0.020 1.00 61.84 112 VAL A O 1
ATOM 869 N N . SER A 1 113 ? 6.950 -15.169 -0.389 1.00 60.72 113 SER A N 1
ATOM 870 C CA . SER A 1 113 ? 6.975 -16.362 -1.240 1.00 60.72 113 SER A CA 1
ATOM 871 C C . SER A 1 113 ? 6.501 -17.644 -0.546 1.00 60.72 113 SER A C 1
ATOM 873 O O . SER A 1 113 ? 6.008 -18.539 -1.220 1.00 60.72 113 SER A O 1
ATOM 875 N N . ARG A 1 114 ? 6.617 -17.744 0.785 1.00 70.00 114 ARG A N 1
ATOM 876 C CA . ARG A 1 114 ? 6.129 -18.894 1.569 1.00 70.00 114 ARG A CA 1
ATOM 877 C C . ARG A 1 114 ? 4.618 -18.851 1.782 1.00 70.00 114 ARG A C 1
ATOM 879 O O . ARG A 1 114 ? 4.018 -19.880 2.075 1.00 70.00 114 ARG A O 1
ATOM 886 N N . HIS A 1 115 ? 4.020 -17.668 1.663 1.00 74.38 115 HIS A N 1
ATOM 887 C CA . HIS A 1 115 ? 2.588 -17.446 1.861 1.00 74.38 115 HIS A CA 1
ATOM 888 C C . HIS A 1 115 ? 1.819 -17.303 0.544 1.00 74.38 115 HIS A C 1
ATOM 890 O O . HIS A 1 115 ? 0.586 -17.338 0.545 1.00 74.38 115 HIS A O 1
ATOM 896 N N . LEU A 1 116 ? 2.534 -17.198 -0.577 1.00 76.25 116 LEU A N 1
ATOM 897 C CA . LEU A 1 116 ? 1.956 -17.211 -1.910 1.00 76.25 116 LEU A CA 1
ATOM 898 C C . LEU A 1 116 ? 1.886 -18.637 -2.471 1.00 76.25 116 LEU A C 1
ATOM 900 O O . LEU A 1 116 ? 2.878 -19.366 -2.422 1.00 76.25 116 LEU A O 1
ATOM 904 N N . PRO A 1 117 ? 0.732 -19.052 -3.023 1.00 70.12 117 PRO A N 1
ATOM 905 C CA . PRO A 1 117 ? 0.623 -20.318 -3.734 1.00 70.12 117 PRO A CA 1
ATOM 906 C C . PRO A 1 117 ? 1.579 -20.375 -4.935 1.00 70.12 117 PRO A C 1
ATOM 908 O O . PRO A 1 117 ? 1.900 -19.359 -5.551 1.00 70.12 117 PRO A O 1
ATOM 911 N N . SER A 1 118 ? 2.002 -21.584 -5.309 1.00 74.88 118 SER A N 1
ATOM 912 C CA . SER A 1 118 ? 2.792 -21.806 -6.530 1.00 74.88 118 SER A CA 1
ATOM 913 C C . SER A 1 118 ? 1.980 -21.555 -7.805 1.00 74.88 118 SER A C 1
ATOM 915 O O . SER A 1 118 ? 2.536 -21.150 -8.827 1.00 74.88 118 SER A O 1
ATOM 917 N N . LYS A 1 119 ? 0.665 -21.786 -7.742 1.00 84.50 119 LYS A N 1
ATOM 918 C CA . LYS A 1 119 ? -0.290 -21.480 -8.805 1.00 84.50 119 LYS A CA 1
ATOM 919 C C . LYS A 1 119 ? -0.700 -20.009 -8.724 1.00 84.50 119 LYS A C 1
ATOM 921 O O . LYS A 1 119 ? -1.043 -19.522 -7.655 1.00 84.50 119 LYS A O 1
ATOM 926 N N . ILE A 1 120 ? -0.677 -19.326 -9.864 1.00 86.00 120 ILE A N 1
ATOM 927 C CA . ILE A 1 120 ? -1.131 -17.940 -9.987 1.00 86.00 120 ILE A CA 1
ATOM 928 C C . ILE A 1 120 ? -2.578 -17.975 -10.494 1.00 86.00 120 ILE A C 1
ATOM 930 O O . ILE A 1 120 ? -2.817 -18.376 -11.632 1.00 86.00 120 ILE A O 1
ATOM 934 N N . ASP A 1 121 ? -3.512 -17.610 -9.622 1.00 91.00 121 ASP A N 1
ATOM 935 C CA . ASP A 1 121 ? -4.945 -17.425 -9.873 1.00 91.00 121 ASP A CA 1
ATOM 936 C C . ASP A 1 121 ? -5.469 -16.217 -9.069 1.00 91.00 121 ASP A C 1
ATOM 938 O O . ASP A 1 121 ? -4.706 -15.582 -8.334 1.00 91.00 121 ASP A O 1
ATOM 942 N N . ASP A 1 122 ? -6.751 -15.878 -9.220 1.00 90.88 122 ASP A N 1
ATOM 943 C CA . ASP A 1 122 ? -7.355 -14.683 -8.611 1.00 90.88 122 ASP A CA 1
ATOM 944 C C . ASP A 1 122 ? -7.206 -14.687 -7.081 1.00 90.88 122 ASP A C 1
ATOM 946 O O . ASP A 1 122 ? -6.838 -13.681 -6.474 1.00 90.88 122 ASP A O 1
ATOM 950 N N . ALA A 1 123 ? -7.395 -15.847 -6.444 1.00 90.88 123 ALA A N 1
ATOM 951 C CA . ALA A 1 123 ? -7.220 -16.002 -5.002 1.00 90.88 123 ALA A CA 1
ATOM 952 C C . ALA A 1 123 ? -5.766 -15.742 -4.573 1.00 90.88 123 ALA A C 1
ATOM 954 O O . ALA A 1 123 ? -5.521 -15.063 -3.568 1.00 90.88 123 ALA A O 1
ATOM 955 N N . ALA A 1 124 ? -4.790 -16.244 -5.338 1.00 90.50 124 ALA A N 1
ATOM 956 C CA . ALA A 1 124 ? -3.380 -15.938 -5.113 1.00 90.50 124 ALA A CA 1
ATOM 957 C C . ALA A 1 124 ? -3.072 -14.444 -5.320 1.00 90.50 124 ALA A C 1
ATOM 959 O O . ALA A 1 124 ? -2.248 -13.891 -4.588 1.00 90.50 124 ALA A O 1
ATOM 960 N N . ALA A 1 125 ? -3.740 -13.780 -6.267 1.00 91.50 125 ALA A N 1
ATOM 961 C CA . ALA A 1 125 ? -3.568 -12.356 -6.533 1.00 91.50 125 ALA A CA 1
ATOM 962 C C . ALA A 1 125 ? -4.112 -11.477 -5.398 1.00 91.50 125 ALA A C 1
ATOM 964 O O . ALA A 1 125 ? -3.371 -10.638 -4.884 1.00 91.50 125 ALA A O 1
ATOM 965 N N . TYR A 1 126 ? -5.328 -11.737 -4.907 1.00 93.94 126 TYR A N 1
ATOM 966 C CA . TYR A 1 126 ? -5.859 -11.040 -3.728 1.00 93.94 126 TYR A CA 1
ATOM 967 C C . TYR A 1 126 ? -5.004 -11.289 -2.483 1.00 93.94 126 TYR A C 1
ATOM 969 O O . TYR A 1 126 ? -4.746 -10.364 -1.711 1.00 93.94 126 TYR A O 1
ATOM 977 N N . ARG A 1 127 ? -4.492 -12.515 -2.306 1.00 91.69 127 ARG A N 1
ATOM 978 C CA . ARG A 1 127 ? -3.558 -12.829 -1.216 1.00 91.69 127 ARG A CA 1
ATOM 979 C C . ARG A 1 127 ? -2.236 -12.074 -1.348 1.00 91.69 127 ARG A C 1
ATOM 981 O O . ARG A 1 127 ? -1.700 -11.629 -0.336 1.00 91.69 127 ARG A O 1
ATOM 988 N N . CYS A 1 128 ? -1.719 -11.909 -2.564 1.00 91.44 128 CYS A N 1
ATOM 989 C CA . CYS A 1 128 ? -0.542 -11.083 -2.818 1.00 91.44 128 CYS A CA 1
ATOM 990 C C . CYS A 1 128 ? -0.787 -9.639 -2.388 1.00 91.44 128 CYS A C 1
ATOM 992 O O . CYS A 1 128 ? -0.019 -9.115 -1.586 1.00 91.44 128 CYS A O 1
ATOM 994 N N . THR A 1 129 ? -1.883 -9.028 -2.834 1.00 92.88 129 THR A N 1
ATOM 995 C CA . THR A 1 129 ? -2.240 -7.659 -2.441 1.00 92.88 129 THR A CA 1
ATOM 996 C C . THR A 1 129 ? -2.412 -7.525 -0.927 1.00 92.88 129 THR A C 1
ATOM 998 O O . THR A 1 129 ? -1.859 -6.606 -0.328 1.00 92.88 129 THR A O 1
ATOM 1001 N N . ALA A 1 130 ? -3.091 -8.477 -0.279 1.00 92.88 130 ALA A N 1
ATOM 1002 C CA . ALA A 1 130 ? -3.244 -8.511 1.176 1.00 92.88 130 ALA A CA 1
ATOM 1003 C C . ALA A 1 130 ? -1.903 -8.569 1.920 1.00 92.88 130 ALA A C 1
ATOM 1005 O O . ALA A 1 130 ? -1.713 -7.856 2.907 1.00 92.88 130 ALA A O 1
ATOM 1006 N N . LEU A 1 131 ? -0.957 -9.380 1.436 1.00 91.31 131 LEU A N 1
ATOM 1007 C CA . LEU A 1 131 ? 0.393 -9.434 1.993 1.00 91.31 131 LEU A CA 1
ATOM 1008 C C . LEU A 1 131 ? 1.120 -8.098 1.818 1.00 91.31 131 LEU A C 1
ATOM 1010 O O . LEU A 1 131 ? 1.726 -7.636 2.776 1.00 91.31 131 LEU A O 1
ATOM 1014 N N . LEU A 1 132 ? 1.037 -7.450 0.654 1.00 92.12 132 LEU A N 1
ATOM 1015 C CA . LEU A 1 132 ? 1.684 -6.150 0.436 1.00 92.12 132 LEU A CA 1
ATOM 1016 C C . LEU A 1 132 ? 1.114 -5.066 1.360 1.00 92.12 132 LEU A C 1
ATOM 1018 O O . LEU A 1 132 ? 1.887 -4.354 1.994 1.00 92.12 132 LEU A O 1
ATOM 1022 N N . VAL A 1 133 ? -0.211 -5.006 1.531 1.00 92.88 133 VAL A N 1
ATOM 1023 C CA . VAL A 1 133 ? -0.858 -4.089 2.490 1.00 92.88 133 VAL A CA 1
ATOM 1024 C C . VAL A 1 133 ? -0.383 -4.365 3.922 1.00 92.88 133 VAL A C 1
ATOM 1026 O O . VAL A 1 133 ? -0.025 -3.434 4.645 1.00 92.88 133 VAL A O 1
ATOM 1029 N N . LEU A 1 134 ? -0.331 -5.638 4.333 1.00 89.12 134 LEU A N 1
ATOM 1030 C CA . LEU A 1 134 ? 0.167 -6.034 5.654 1.00 89.12 134 LEU A CA 1
ATOM 1031 C C . LEU A 1 134 ? 1.632 -5.626 5.857 1.00 89.12 134 LEU A C 1
ATOM 1033 O O . LEU A 1 134 ? 2.012 -5.174 6.933 1.00 89.12 134 LEU A O 1
ATOM 1037 N N . ILE A 1 135 ? 2.460 -5.779 4.831 1.00 88.19 135 ILE A N 1
ATOM 1038 C CA . ILE A 1 135 ? 3.887 -5.458 4.887 1.00 88.19 135 ILE A CA 1
ATOM 1039 C C . ILE A 1 135 ? 4.102 -3.955 4.964 1.00 88.19 135 ILE A C 1
ATOM 1041 O O . ILE A 1 135 ? 4.876 -3.506 5.806 1.00 88.19 135 ILE A O 1
ATOM 1045 N N . SER A 1 136 ? 3.379 -3.177 4.158 1.00 89.69 136 SER A N 1
ATOM 1046 C CA . SER A 1 136 ? 3.398 -1.717 4.234 1.00 89.69 136 SER A CA 1
ATOM 1047 C C . SER A 1 136 ? 2.980 -1.229 5.616 1.00 89.69 136 SER A C 1
ATOM 1049 O O . SER A 1 136 ? 3.692 -0.425 6.213 1.00 89.69 136 SER A O 1
ATOM 1051 N N . LEU A 1 137 ? 1.902 -1.784 6.178 1.00 88.81 137 LEU A N 1
ATOM 1052 C CA . LEU A 1 137 ? 1.479 -1.495 7.550 1.00 88.81 137 LEU A CA 1
ATOM 1053 C C . LEU A 1 137 ? 2.604 -1.741 8.549 1.00 88.81 137 LEU A C 1
ATOM 1055 O O . LEU A 1 137 ? 2.901 -0.879 9.373 1.00 88.81 137 LEU A O 1
ATOM 1059 N N . ARG A 1 138 ? 3.249 -2.905 8.477 1.00 83.00 138 ARG A N 1
ATOM 1060 C CA . ARG A 1 138 ? 4.301 -3.256 9.433 1.00 83.00 138 ARG A CA 1
ATOM 1061 C C . ARG A 1 138 ? 5.562 -2.421 9.258 1.00 83.00 138 ARG A C 1
ATOM 1063 O O . ARG A 1 138 ? 6.190 -2.057 10.250 1.00 83.00 138 ARG A O 1
ATOM 1070 N N . SER A 1 139 ? 5.902 -2.083 8.020 1.00 83.44 139 SER A N 1
ATOM 1071 C CA . SER A 1 139 ? 7.022 -1.201 7.712 1.00 83.44 139 SER A CA 1
ATOM 1072 C C . SER A 1 139 ? 6.803 0.201 8.285 1.00 83.44 139 SER A C 1
ATOM 1074 O O . SER A 1 139 ? 7.714 0.742 8.903 1.00 83.44 139 SER A O 1
ATOM 1076 N N . ILE A 1 140 ? 5.598 0.765 8.134 1.00 85.00 140 ILE A N 1
ATOM 1077 C CA . ILE A 1 140 ? 5.256 2.095 8.667 1.00 85.00 140 ILE A CA 1
ATOM 1078 C C . ILE A 1 140 ? 5.196 2.063 10.197 1.00 85.00 140 ILE A C 1
ATOM 1080 O O . ILE A 1 140 ? 5.823 2.878 10.862 1.00 85.00 140 ILE A O 1
ATOM 1084 N N . CYS A 1 141 ? 4.442 1.122 10.767 1.00 80.69 141 CYS A N 1
ATOM 1085 C CA . CYS A 1 141 ? 4.071 1.161 12.183 1.00 80.69 141 CYS A CA 1
ATOM 1086 C C . CYS A 1 141 ? 5.109 0.550 13.131 1.00 80.69 141 CYS A C 1
ATOM 1088 O O . CYS A 1 141 ? 5.158 0.924 14.303 1.00 80.69 141 CYS A O 1
ATOM 1090 N N . PHE A 1 142 ? 5.915 -0.401 12.652 1.00 76.81 142 PHE A N 1
ATOM 1091 C CA . PHE A 1 142 ? 6.889 -1.130 13.476 1.00 76.81 142 PHE A CA 1
ATOM 1092 C C . PHE A 1 142 ? 8.326 -1.003 12.967 1.00 76.81 142 PHE A C 1
ATOM 1094 O O . PHE A 1 142 ? 9.234 -1.575 13.572 1.00 76.81 142 PHE A O 1
ATOM 1101 N N . GLY A 1 143 ? 8.551 -0.295 11.855 1.00 74.38 143 GLY A N 1
ATOM 1102 C CA . GLY A 1 143 ? 9.873 -0.193 11.240 1.00 74.38 143 GLY A CA 1
ATOM 1103 C C . GLY A 1 143 ? 10.412 -1.540 10.749 1.00 74.38 143 GLY A C 1
ATOM 1104 O O . GLY A 1 143 ? 11.627 -1.732 10.677 1.00 74.38 143 GLY A O 1
ATOM 1105 N N . GLU A 1 144 ? 9.537 -2.506 10.450 1.00 77.50 144 GLU A N 1
ATOM 1106 C CA . GLU A 1 144 ? 9.958 -3.827 9.988 1.00 77.50 144 GLU A CA 1
ATOM 1107 C C . GLU A 1 144 ? 10.407 -3.788 8.531 1.00 77.50 144 GLU A C 1
ATOM 1109 O O . GLU A 1 144 ? 9.594 -3.807 7.611 1.00 77.50 144 GLU A O 1
ATOM 1114 N N . ARG A 1 145 ? 11.728 -3.774 8.334 1.00 71.31 145 ARG A N 1
ATOM 1115 C CA . ARG A 1 145 ? 12.339 -3.694 7.000 1.00 71.31 145 ARG A CA 1
ATOM 1116 C C . ARG A 1 145 ? 12.983 -4.992 6.516 1.00 71.31 145 ARG A C 1
ATOM 1118 O O . ARG A 1 145 ? 13.311 -5.136 5.343 1.00 71.31 145 ARG A O 1
ATOM 1125 N N . ARG A 1 146 ? 13.183 -5.970 7.406 1.00 70.88 146 ARG A N 1
ATOM 1126 C CA . ARG A 1 146 ? 13.915 -7.203 7.079 1.00 70.88 146 ARG A CA 1
ATOM 1127 C C . ARG A 1 146 ? 13.180 -8.007 6.009 1.00 70.88 146 ARG A C 1
ATOM 1129 O O . ARG A 1 146 ? 12.180 -8.641 6.302 1.00 70.88 146 ARG A O 1
ATOM 1136 N N . GLY A 1 147 ? 13.752 -8.084 4.813 1.00 73.50 147 GLY A N 1
ATOM 1137 C CA . GLY A 1 147 ? 13.160 -8.822 3.699 1.00 73.50 147 GLY A CA 1
ATOM 1138 C C . GLY A 1 147 ? 12.252 -7.974 2.815 1.00 73.50 147 GLY A C 1
ATOM 1139 O O . GLY A 1 147 ? 11.728 -8.529 1.857 1.00 73.50 147 GLY A O 1
ATOM 1140 N N . LEU A 1 148 ? 12.107 -6.664 3.070 1.00 79.38 148 LEU A N 1
ATOM 1141 C CA . LEU A 1 148 ? 11.433 -5.755 2.138 1.00 79.38 148 LEU A CA 1
ATOM 1142 C C . LEU A 1 148 ? 12.087 -5.790 0.756 1.00 79.38 148 LEU A C 1
ATOM 1144 O O . LEU A 1 148 ? 11.358 -5.905 -0.220 1.00 79.38 148 LEU A O 1
ATOM 1148 N N . ASP A 1 149 ? 13.419 -5.819 0.675 1.00 80.81 149 ASP A N 1
ATOM 1149 C CA . ASP A 1 149 ? 14.158 -5.917 -0.593 1.00 80.81 149 ASP A CA 1
ATOM 1150 C C . ASP A 1 149 ? 13.732 -7.164 -1.381 1.00 80.81 149 ASP A C 1
ATOM 1152 O O . ASP A 1 149 ? 13.425 -7.096 -2.563 1.00 80.81 149 ASP A O 1
ATOM 1156 N N . GLN A 1 150 ? 13.593 -8.310 -0.701 1.00 80.50 150 GLN A N 1
ATOM 1157 C CA . GLN A 1 150 ? 13.146 -9.558 -1.333 1.00 80.50 150 GLN A CA 1
ATOM 1158 C C . GLN A 1 150 ? 11.702 -9.468 -1.838 1.00 80.50 150 GLN A C 1
ATOM 1160 O O . GLN A 1 150 ? 11.338 -10.133 -2.810 1.00 80.50 150 GLN A O 1
ATOM 1165 N N . VAL A 1 151 ? 10.861 -8.691 -1.155 1.00 84.38 151 VAL A N 1
ATOM 1166 C CA . VAL A 1 151 ? 9.471 -8.454 -1.557 1.00 84.38 151 VAL A CA 1
ATOM 1167 C C . VAL A 1 151 ? 9.415 -7.479 -2.725 1.00 84.38 151 VAL A C 1
ATOM 1169 O O . VAL A 1 151 ? 8.681 -7.743 -3.673 1.00 84.38 151 VAL A O 1
ATOM 1172 N N . ALA A 1 152 ? 10.212 -6.410 -2.700 1.00 83.94 152 ALA A N 1
ATOM 1173 C CA . ALA A 1 152 ? 10.349 -5.468 -3.803 1.00 83.94 152 ALA A CA 1
ATOM 1174 C C . ALA A 1 152 ? 10.845 -6.186 -5.066 1.00 83.94 152 ALA A C 1
ATOM 1176 O O . ALA A 1 152 ? 10.152 -6.152 -6.080 1.00 83.94 152 ALA A O 1
ATOM 1177 N N . ASP A 1 153 ? 11.929 -6.961 -4.964 1.00 82.62 153 ASP A N 1
ATOM 1178 C CA . ASP A 1 153 ? 12.452 -7.810 -6.043 1.00 82.62 153 ASP A CA 1
ATOM 1179 C C . ASP A 1 153 ? 11.389 -8.784 -6.577 1.00 82.62 153 ASP A C 1
ATOM 1181 O O . ASP A 1 153 ? 11.299 -9.063 -7.776 1.00 82.62 153 ASP A O 1
ATOM 1185 N N . PHE A 1 154 ? 10.569 -9.350 -5.687 1.00 85.38 154 PHE A N 1
ATOM 1186 C CA . PHE A 1 154 ? 9.483 -10.241 -6.083 1.00 85.38 154 PHE A CA 1
ATOM 1187 C C . PHE A 1 154 ? 8.388 -9.505 -6.864 1.00 85.38 154 PHE A C 1
ATOM 1189 O O . PHE A 1 154 ? 7.954 -10.003 -7.909 1.00 85.38 154 PHE A O 1
ATOM 1196 N N . VAL A 1 155 ? 7.933 -8.351 -6.367 1.00 85.94 155 VAL A N 1
ATOM 1197 C CA . VAL A 1 155 ? 6.915 -7.512 -7.020 1.00 85.94 155 VAL A CA 1
ATOM 1198 C C . VAL A 1 155 ? 7.411 -7.067 -8.389 1.00 85.94 155 VAL A C 1
ATOM 1200 O O . VAL A 1 155 ? 6.688 -7.173 -9.375 1.00 85.94 155 VAL A O 1
ATOM 1203 N N . GLU A 1 156 ? 8.673 -6.688 -8.466 1.00 81.81 156 GLU A N 1
ATOM 1204 C CA . GLU A 1 156 ? 9.345 -6.269 -9.683 1.00 81.81 156 GLU A CA 1
ATOM 1205 C C . GLU A 1 156 ? 9.404 -7.398 -10.730 1.00 81.81 156 GLU A C 1
ATOM 1207 O O . GLU A 1 156 ? 9.036 -7.214 -11.890 1.00 81.81 156 GLU A O 1
ATOM 1212 N N . ARG A 1 157 ? 9.749 -8.623 -10.318 1.00 81.31 157 ARG A N 1
ATOM 1213 C CA . ARG A 1 157 ? 9.844 -9.772 -11.240 1.00 81.31 157 ARG A CA 1
ATOM 1214 C C . ARG A 1 157 ? 8.496 -10.390 -11.613 1.00 81.31 157 ARG A C 1
ATOM 1216 O O . ARG A 1 157 ? 8.358 -10.972 -12.693 1.00 81.31 157 ARG A O 1
ATOM 1223 N N . LYS A 1 158 ? 7.534 -10.403 -10.685 1.00 83.50 158 LYS A N 1
ATOM 1224 C CA . LYS A 1 158 ? 6.316 -11.235 -10.789 1.00 83.50 158 LYS A CA 1
ATOM 1225 C C . LYS A 1 158 ? 5.016 -10.514 -10.454 1.00 83.50 158 LYS A C 1
ATOM 1227 O O . LYS A 1 158 ? 3.964 -11.060 -10.782 1.00 83.50 158 LYS A O 1
ATOM 1232 N N . GLY A 1 159 ? 5.054 -9.331 -9.847 1.00 84.62 159 GLY A N 1
ATOM 1233 C CA . GLY A 1 159 ? 3.870 -8.590 -9.399 1.00 84.62 159 GLY A CA 1
ATOM 1234 C C . GLY A 1 159 ? 2.863 -8.343 -10.521 1.00 84.62 159 GLY A C 1
ATOM 1235 O O . GLY A 1 159 ? 1.669 -8.566 -10.331 1.00 84.62 159 GLY A O 1
ATOM 1236 N N . TRP A 1 160 ? 3.342 -8.035 -11.731 1.00 86.50 160 TRP A N 1
ATOM 1237 C CA . TRP A 1 160 ? 2.495 -7.835 -12.913 1.00 86.50 160 TRP A CA 1
ATOM 1238 C C . TRP A 1 160 ? 1.607 -9.046 -13.249 1.00 86.50 160 TRP A C 1
ATOM 1240 O O . TRP A 1 160 ? 0.502 -8.880 -13.764 1.00 86.50 160 TRP A O 1
ATOM 1250 N N . ARG A 1 161 ? 2.060 -10.273 -12.945 1.00 87.69 161 ARG A N 1
ATOM 1251 C CA . ARG A 1 161 ? 1.295 -11.507 -13.202 1.00 87.69 161 ARG A CA 1
ATOM 1252 C C . ARG A 1 161 ? 0.070 -11.605 -12.303 1.00 87.69 161 ARG A C 1
ATOM 1254 O O . ARG A 1 161 ? -0.935 -12.152 -12.732 1.00 87.69 161 ARG A O 1
ATOM 1261 N N . PHE A 1 162 ? 0.173 -11.090 -11.079 1.00 89.38 162 PHE A N 1
ATOM 1262 C CA . PHE A 1 162 ? -0.935 -11.025 -10.131 1.00 89.38 162 PHE A CA 1
ATOM 1263 C C . PHE A 1 162 ? -1.829 -9.819 -10.423 1.00 89.38 162 PHE A C 1
ATOM 1265 O O . PHE A 1 162 ? -3.043 -9.969 -10.450 1.00 89.38 162 PHE A O 1
ATOM 1272 N N . ALA A 1 163 ? -1.243 -8.655 -10.727 1.00 88.88 163 ALA A N 1
ATOM 1273 C CA . ALA A 1 163 ? -1.999 -7.435 -11.018 1.00 88.88 163 ALA A CA 1
ATOM 1274 C C . ALA A 1 163 ? -2.988 -7.611 -12.183 1.00 88.88 163 ALA A C 1
ATOM 1276 O O . ALA A 1 163 ? -4.117 -7.151 -12.088 1.00 88.88 163 ALA A O 1
ATOM 1277 N N . ARG A 1 164 ? -2.606 -8.343 -13.240 1.00 89.19 164 ARG A N 1
ATOM 1278 C CA . ARG A 1 164 ? -3.472 -8.616 -14.407 1.00 89.19 164 ARG A CA 1
ATOM 1279 C C . ARG A 1 164 ? -4.685 -9.508 -14.127 1.00 89.19 164 ARG A C 1
ATOM 1281 O O . ARG A 1 164 ? -5.556 -9.601 -14.985 1.00 89.19 164 ARG A O 1
ATOM 1288 N N . LEU A 1 165 ? -4.707 -10.204 -12.993 1.00 90.31 165 LEU A N 1
ATOM 1289 C CA . LEU A 1 165 ? -5.837 -11.041 -12.575 1.00 90.31 165 LEU A CA 1
ATOM 1290 C C . LEU A 1 165 ? -6.831 -10.277 -11.697 1.00 90.31 165 LEU A C 1
ATOM 1292 O O . LEU A 1 165 ? -7.881 -10.804 -11.346 1.00 90.31 165 LEU A O 1
ATOM 1296 N N . LEU A 1 166 ? -6.492 -9.048 -11.312 1.00 90.56 166 LEU A N 1
ATOM 1297 C CA . LEU A 1 166 ? -7.294 -8.227 -10.424 1.00 90.56 166 LEU A CA 1
ATOM 1298 C C . LEU A 1 166 ? -7.979 -7.105 -11.208 1.00 90.56 166 LEU A C 1
ATOM 1300 O O . LEU A 1 166 ? -7.451 -6.661 -12.229 1.00 90.56 166 LEU A O 1
ATOM 1304 N N . PRO A 1 167 ? -9.112 -6.585 -10.710 1.00 91.44 167 PRO A N 1
ATOM 1305 C CA . PRO A 1 167 ? -9.632 -5.306 -11.174 1.00 91.44 167 PRO A CA 1
ATOM 1306 C C . PRO A 1 167 ? -8.568 -4.208 -11.046 1.00 91.44 167 PRO A C 1
ATOM 1308 O O . PRO A 1 167 ? -7.839 -4.181 -10.051 1.00 91.44 167 PRO A O 1
ATOM 1311 N N . ASP A 1 168 ? -8.521 -3.271 -11.999 1.00 87.81 168 ASP A N 1
ATOM 1312 C CA . ASP A 1 168 ? -7.473 -2.238 -12.092 1.00 87.81 168 ASP A CA 1
ATOM 1313 C C . ASP A 1 168 ? -7.201 -1.531 -10.759 1.00 87.81 168 ASP A C 1
ATOM 1315 O O . ASP A 1 168 ? -6.058 -1.427 -10.316 1.00 87.81 168 ASP A O 1
ATOM 1319 N N . HIS A 1 169 ? -8.264 -1.107 -10.070 1.00 84.38 169 HIS A N 1
ATOM 1320 C CA . HIS A 1 169 ? -8.162 -0.399 -8.797 1.00 84.38 169 HIS A CA 1
ATOM 1321 C C . HIS A 1 169 ? -7.473 -1.222 -7.699 1.00 84.38 169 HIS A C 1
ATOM 1323 O O . HIS A 1 169 ? -6.772 -0.635 -6.886 1.00 84.38 169 HIS A O 1
ATOM 1329 N N . VAL A 1 170 ? -7.608 -2.552 -7.695 1.00 90.31 170 VAL A N 1
ATOM 1330 C CA . VAL A 1 170 ? -6.904 -3.447 -6.761 1.00 90.31 170 VAL A CA 1
ATOM 1331 C C . VAL A 1 170 ? -5.491 -3.742 -7.268 1.00 90.31 170 VAL A C 1
ATOM 1333 O O . VAL A 1 170 ? -4.538 -3.751 -6.488 1.00 90.31 170 VAL A O 1
ATOM 1336 N N . GLY A 1 171 ? -5.340 -3.964 -8.578 1.00 88.62 171 GLY A N 1
ATOM 1337 C CA . GLY A 1 171 ? -4.056 -4.244 -9.222 1.00 88.62 171 GLY A CA 1
ATOM 1338 C C . GLY A 1 171 ? -3.035 -3.120 -9.027 1.00 88.62 171 GLY A C 1
ATOM 1339 O O . GLY A 1 171 ? -1.855 -3.401 -8.811 1.00 88.62 171 GLY A O 1
ATOM 1340 N N . PHE A 1 172 ? -3.483 -1.860 -8.997 1.00 91.31 172 PHE A N 1
ATOM 1341 C CA . PHE A 1 172 ? -2.623 -0.702 -8.731 1.00 91.31 172 PHE A CA 1
ATOM 1342 C C . PHE A 1 172 ? -1.919 -0.761 -7.374 1.00 91.31 172 P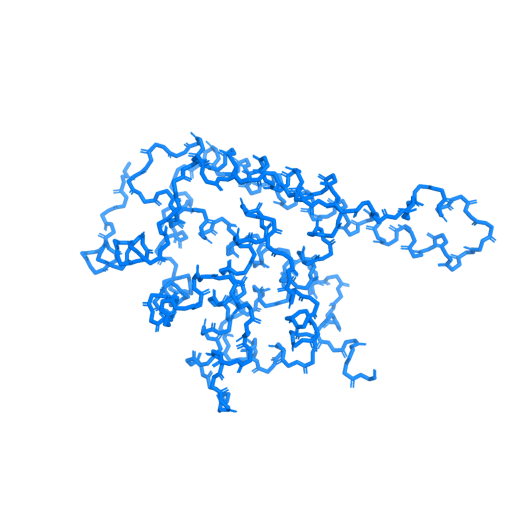HE A C 1
ATOM 1344 O O . PHE A 1 172 ? -0.791 -0.283 -7.270 1.00 91.31 172 PHE A O 1
ATOM 1351 N N . ALA A 1 173 ? -2.508 -1.402 -6.358 1.00 92.12 173 ALA A N 1
ATOM 1352 C CA . ALA A 1 173 ? -1.854 -1.555 -5.057 1.00 92.12 173 ALA A CA 1
ATOM 1353 C C . ALA A 1 173 ? -0.521 -2.319 -5.152 1.00 92.12 173 ALA A C 1
ATOM 1355 O O . ALA A 1 173 ? 0.402 -2.059 -4.380 1.00 92.12 173 ALA A O 1
ATOM 1356 N N . ILE A 1 174 ? -0.402 -3.247 -6.109 1.00 90.38 174 ILE A N 1
ATOM 1357 C CA . ILE A 1 174 ? 0.828 -4.017 -6.328 1.00 90.38 174 ILE A CA 1
ATOM 1358 C C . ILE A 1 174 ? 1.933 -3.107 -6.874 1.00 90.38 174 ILE A C 1
ATOM 1360 O O . ILE A 1 174 ? 3.049 -3.138 -6.360 1.00 90.38 174 ILE A O 1
ATOM 1364 N N . SER A 1 175 ? 1.625 -2.263 -7.863 1.00 83.81 175 SER A N 1
ATOM 1365 C CA . SER A 1 175 ? 2.577 -1.280 -8.401 1.00 83.81 175 SER A CA 1
ATOM 1366 C C . SER A 1 175 ? 2.954 -0.232 -7.359 1.00 83.81 175 SER A C 1
ATOM 1368 O O . SER A 1 175 ? 4.129 0.091 -7.196 1.00 83.81 175 SER A O 1
ATOM 1370 N N . GLY A 1 176 ? 1.969 0.263 -6.605 1.00 88.94 176 GLY A N 1
ATOM 1371 C CA . GLY A 1 176 ? 2.194 1.278 -5.579 1.00 88.94 176 GLY A CA 1
ATOM 1372 C C . GLY A 1 176 ? 3.105 0.811 -4.454 1.00 88.94 176 GLY A C 1
ATOM 1373 O O . GLY A 1 176 ? 3.822 1.629 -3.885 1.00 88.94 176 GLY A O 1
ATOM 1374 N N . PHE A 1 177 ? 3.159 -0.497 -4.173 1.00 90.44 177 PHE A N 1
ATOM 1375 C CA . PHE A 1 177 ? 4.118 -1.041 -3.211 1.00 90.44 177 PHE A CA 1
ATOM 1376 C C . PHE A 1 177 ? 5.568 -0.759 -3.618 1.00 90.44 177 PHE A C 1
ATOM 1378 O O . PHE A 1 177 ? 6.395 -0.482 -2.751 1.00 90.44 177 PHE A O 1
ATOM 1385 N N . ARG A 1 178 ? 5.889 -0.798 -4.918 1.00 81.81 178 ARG A N 1
ATOM 1386 C CA . ARG A 1 178 ? 7.258 -0.563 -5.402 1.00 81.81 178 ARG A CA 1
ATOM 1387 C C . ARG A 1 178 ? 7.718 0.871 -5.161 1.00 81.81 178 ARG A C 1
ATOM 1389 O O . ARG A 1 178 ? 8.865 1.070 -4.764 1.00 81.81 178 ARG A O 1
ATOM 1396 N N . VAL A 1 179 ? 6.815 1.823 -5.379 1.00 82.69 179 VAL A N 1
ATOM 1397 C CA . VAL A 1 179 ? 7.040 3.250 -5.123 1.00 82.69 179 VAL A CA 1
ATOM 1398 C C . VAL A 1 179 ? 7.158 3.479 -3.619 1.00 82.69 179 VAL A C 1
ATOM 1400 O O . VAL A 1 179 ? 8.178 3.958 -3.137 1.00 82.69 179 VAL A O 1
ATOM 1403 N N . PHE A 1 180 ? 6.172 2.999 -2.854 1.00 87.44 180 PHE A N 1
ATOM 1404 C CA . PHE A 1 180 ? 6.155 3.064 -1.392 1.00 87.44 180 PHE A CA 1
ATOM 1405 C C . PHE A 1 180 ? 7.434 2.499 -0.748 1.00 87.44 180 PHE A C 1
ATOM 1407 O O . PHE A 1 180 ? 7.967 3.090 0.191 1.00 87.44 180 PHE A O 1
ATOM 1414 N N . TYR A 1 181 ? 7.954 1.377 -1.256 1.00 84.75 181 TYR A N 1
ATOM 1415 C CA . TYR A 1 181 ? 9.184 0.757 -0.765 1.00 84.75 181 TYR A CA 1
ATOM 1416 C C . TYR A 1 181 ? 10.363 1.745 -0.729 1.00 84.75 181 TYR A C 1
ATOM 1418 O O . TYR A 1 181 ? 11.085 1.766 0.271 1.00 84.75 181 TYR A O 1
ATOM 1426 N N . GLY A 1 182 ? 10.523 2.614 -1.735 1.00 78.81 182 GLY A N 1
ATOM 1427 C CA . GLY A 1 182 ? 11.586 3.628 -1.758 1.00 78.81 182 GLY A CA 1
ATOM 1428 C C . GLY A 1 182 ? 11.543 4.559 -0.539 1.00 78.81 182 GLY A C 1
ATOM 1429 O O . GLY A 1 182 ? 12.552 4.754 0.139 1.00 78.81 182 GLY A O 1
ATOM 1430 N N . PHE A 1 183 ? 10.347 5.017 -0.170 1.00 79.00 183 PHE A N 1
ATOM 1431 C CA . PHE A 1 183 ? 10.121 5.924 0.966 1.00 79.00 183 PHE A CA 1
ATOM 1432 C C . PHE A 1 183 ? 10.313 5.258 2.327 1.00 79.00 183 PHE A C 1
ATOM 1434 O O . PHE A 1 183 ? 10.592 5.923 3.321 1.00 79.00 183 PHE A O 1
ATOM 1441 N N . THR A 1 184 ? 10.237 3.929 2.392 1.00 77.69 184 THR A N 1
ATOM 1442 C CA . THR A 1 184 ? 10.522 3.205 3.638 1.00 77.69 184 THR A CA 1
ATOM 1443 C C . THR A 1 184 ? 12.009 3.069 3.950 1.00 77.69 184 THR A C 1
ATOM 1445 O O . THR A 1 184 ? 12.326 2.548 5.012 1.00 77.69 184 THR A O 1
ATOM 1448 N N . HIS A 1 185 ? 12.929 3.520 3.087 1.00 72.06 185 HIS A N 1
ATOM 1449 C CA . HIS A 1 185 ? 14.380 3.401 3.314 1.00 72.06 185 HIS A CA 1
ATOM 1450 C C . HIS A 1 185 ? 15.008 4.656 3.927 1.00 72.06 185 HIS A C 1
ATOM 1452 O O . HIS A 1 185 ? 15.958 4.545 4.708 1.00 72.06 185 HIS A O 1
ATOM 1458 N N . SER A 1 186 ? 14.441 5.828 3.652 1.00 74.56 186 SER A N 1
ATOM 1459 C CA . SER A 1 186 ? 14.811 7.097 4.283 1.00 74.56 186 SER A CA 1
ATOM 1460 C C . SER A 1 186 ? 14.282 7.169 5.724 1.00 74.56 186 SER A C 1
ATOM 1462 O O . SER A 1 186 ? 13.242 6.592 6.046 1.00 74.56 186 SER A O 1
ATOM 1464 N N . LEU A 1 187 ? 15.035 7.804 6.632 1.00 71.94 187 LEU A N 1
ATOM 1465 C CA . LEU A 1 187 ? 14.584 8.012 8.016 1.00 71.94 187 LEU A CA 1
ATOM 1466 C C . LEU A 1 187 ? 13.498 9.087 8.065 1.00 71.94 187 LEU A C 1
ATOM 1468 O O . LEU A 1 187 ? 12.443 8.846 8.636 1.00 71.94 187 LEU A O 1
ATOM 1472 N N . GLU A 1 188 ? 13.752 10.223 7.418 1.00 80.06 188 GLU A N 1
ATOM 1473 C CA . GLU A 1 188 ? 12.824 11.351 7.346 1.00 80.06 188 GLU A CA 1
ATOM 1474 C C . GLU A 1 188 ? 11.469 10.913 6.782 1.00 80.06 188 GLU A C 1
ATOM 1476 O O . GLU A 1 188 ? 10.428 11.136 7.397 1.00 80.06 188 GLU A O 1
ATOM 1481 N N . ASP A 1 189 ? 11.487 10.212 5.646 1.00 83.31 189 ASP A N 1
ATOM 1482 C CA . ASP A 1 189 ? 10.257 9.792 4.980 1.00 83.31 189 ASP A CA 1
ATOM 1483 C C . ASP A 1 189 ? 9.508 8.718 5.787 1.00 83.31 189 ASP A C 1
ATOM 1485 O O . ASP A 1 189 ? 8.278 8.727 5.860 1.00 83.31 189 ASP A O 1
ATOM 1489 N N . ALA A 1 190 ? 10.231 7.813 6.453 1.00 81.06 190 ALA A N 1
ATOM 1490 C CA . ALA A 1 190 ? 9.616 6.811 7.318 1.00 81.06 190 ALA A CA 1
ATOM 1491 C C . ALA A 1 190 ? 8.982 7.425 8.575 1.00 81.06 190 ALA A C 1
ATOM 1493 O O . ALA A 1 190 ? 7.898 6.991 8.972 1.00 81.06 190 ALA A O 1
ATOM 1494 N N . ASP A 1 191 ? 9.617 8.433 9.176 1.00 82.12 191 ASP A N 1
ATOM 1495 C CA . ASP A 1 191 ? 9.057 9.166 10.314 1.00 82.12 191 ASP A CA 1
ATOM 1496 C C . ASP A 1 191 ? 7.813 9.959 9.893 1.00 82.12 191 ASP A C 1
ATOM 1498 O O . ASP A 1 191 ? 6.779 9.890 10.561 1.00 82.12 191 ASP A O 1
ATOM 1502 N N . ALA A 1 192 ? 7.854 10.613 8.731 1.00 87.12 192 ALA A N 1
ATOM 1503 C CA . ALA A 1 192 ? 6.696 11.302 8.172 1.00 87.12 192 ALA A CA 1
ATOM 1504 C C . ALA A 1 192 ? 5.530 10.337 7.863 1.00 87.12 192 ALA A C 1
ATOM 1506 O O . ALA A 1 192 ? 4.371 10.654 8.145 1.00 87.12 192 ALA A O 1
ATOM 1507 N N . LEU A 1 193 ? 5.809 9.126 7.361 1.00 88.56 193 LEU A N 1
ATOM 1508 C CA . LEU A 1 193 ? 4.798 8.075 7.170 1.00 88.56 193 LEU A CA 1
ATOM 1509 C C . LEU A 1 193 ? 4.231 7.559 8.501 1.00 88.56 193 LEU A C 1
ATOM 1511 O O . LEU A 1 193 ? 3.028 7.293 8.608 1.00 88.56 193 LEU A O 1
ATOM 1515 N N . LEU A 1 194 ? 5.072 7.425 9.528 1.00 86.00 194 LEU A N 1
ATOM 1516 C CA . LEU A 1 194 ? 4.632 7.042 10.867 1.00 86.00 194 LEU A CA 1
ATOM 1517 C C . LEU A 1 194 ? 3.719 8.119 11.464 1.00 86.00 194 LEU A C 1
ATOM 1519 O O . LEU A 1 194 ? 2.650 7.790 11.987 1.00 86.00 194 LEU A O 1
ATOM 1523 N N . ASP A 1 195 ? 4.075 9.392 11.336 1.00 87.69 195 ASP A N 1
ATOM 1524 C CA . ASP A 1 195 ? 3.250 10.506 11.802 1.00 87.69 195 ASP A CA 1
ATOM 1525 C C . ASP A 1 195 ? 1.948 10.633 11.009 1.00 87.69 195 ASP A C 1
ATOM 1527 O O . ASP A 1 195 ? 0.884 10.852 11.599 1.00 87.69 195 ASP A O 1
ATOM 1531 N N . TRP A 1 196 ? 1.980 10.398 9.695 1.00 89.06 196 TRP A N 1
ATOM 1532 C CA . TRP A 1 196 ? 0.772 10.234 8.889 1.00 89.06 196 TRP A CA 1
ATOM 1533 C C . TRP A 1 196 ? -0.128 9.137 9.473 1.00 89.06 196 TRP A C 1
ATOM 1535 O O . TRP A 1 196 ? -1.293 9.404 9.773 1.00 89.06 196 TRP A O 1
ATOM 1545 N N . SER A 1 197 ? 0.411 7.946 9.760 1.00 86.94 197 SER A N 1
ATOM 1546 C CA . SER A 1 197 ? -0.372 6.849 10.350 1.00 86.94 197 SER A CA 1
ATOM 1547 C C . SER A 1 197 ? -0.952 7.208 11.725 1.00 86.94 197 SER A C 1
ATOM 1549 O O . SER A 1 197 ? -2.124 6.943 11.989 1.00 86.94 197 SER A O 1
ATOM 1551 N N . ARG A 1 198 ? -0.193 7.895 12.588 1.00 85.25 198 ARG A N 1
ATOM 1552 C CA . ARG A 1 198 ? -0.677 8.373 13.895 1.00 85.25 198 ARG A CA 1
ATOM 1553 C C . ARG A 1 198 ? -1.821 9.366 13.747 1.00 85.25 198 ARG A C 1
ATOM 1555 O O . ARG A 1 198 ? -2.788 9.294 14.503 1.00 85.25 198 ARG A O 1
ATOM 1562 N N . ASN A 1 199 ? -1.737 10.255 12.761 1.00 84.56 199 ASN A N 1
ATOM 1563 C CA . ASN A 1 199 ? -2.805 11.200 12.456 1.00 84.56 199 ASN A CA 1
ATOM 1564 C C . ASN A 1 199 ? -4.076 10.500 11.952 1.00 84.56 199 ASN A C 1
ATOM 1566 O O . ASN A 1 199 ? -5.179 10.908 12.308 1.00 84.56 199 ASN A O 1
ATOM 1570 N N . ILE A 1 200 ? -3.940 9.426 11.169 1.00 82.38 200 ILE A N 1
ATOM 1571 C CA . ILE A 1 200 ? -5.071 8.581 10.755 1.00 82.38 200 ILE A CA 1
ATOM 1572 C C . ILE A 1 200 ? -5.733 7.928 11.977 1.00 82.38 200 ILE A C 1
ATOM 1574 O O . ILE A 1 200 ? -6.960 7.945 12.110 1.00 82.38 200 ILE A O 1
ATOM 1578 N N . LEU A 1 201 ? -4.922 7.385 12.890 1.00 79.56 201 LEU A N 1
ATOM 1579 C CA . LEU A 1 201 ? -5.391 6.732 14.114 1.00 79.56 201 LEU A CA 1
ATOM 1580 C C . LEU A 1 201 ? -6.077 7.719 15.075 1.00 79.56 201 LEU A C 1
ATOM 1582 O O . LEU A 1 201 ? -7.080 7.364 15.692 1.00 79.56 201 LEU A O 1
ATOM 1586 N N . SER A 1 202 ? -5.576 8.953 15.192 1.00 77.94 202 SER A N 1
ATOM 1587 C CA . SER A 1 202 ? -6.150 9.979 16.074 1.00 77.94 202 SER A CA 1
ATOM 1588 C C . SER A 1 202 ? -7.418 10.628 15.508 1.00 77.94 202 SER A C 1
ATOM 1590 O O . SER A 1 202 ? -8.298 11.022 16.274 1.00 77.94 202 SER A O 1
ATOM 1592 N N . ALA A 1 203 ? -7.553 10.699 14.179 1.00 72.06 203 ALA A N 1
ATOM 1593 C CA . ALA A 1 203 ? -8.705 11.305 13.510 1.00 72.06 203 ALA A CA 1
ATOM 1594 C C . ALA A 1 203 ? -10.006 10.487 13.642 1.00 72.06 203 ALA A C 1
ATOM 1596 O O . ALA A 1 203 ? -11.101 11.041 13.536 1.00 72.06 203 ALA A O 1
ATOM 1597 N N . LYS A 1 204 ? -9.922 9.171 13.878 1.00 64.88 204 LYS A N 1
ATOM 1598 C CA . LYS A 1 204 ? -11.088 8.277 13.978 1.00 64.88 204 LYS A CA 1
ATOM 1599 C C . LYS A 1 204 ? -11.195 7.698 15.394 1.00 64.88 204 LYS A C 1
ATOM 1601 O O . LYS A 1 204 ? -10.496 6.753 15.738 1.00 64.88 204 LYS A O 1
ATOM 1606 N N . GLN A 1 205 ? -12.161 8.177 16.184 1.00 57.22 205 GLN A N 1
ATOM 1607 C CA . GLN A 1 205 ? -12.576 7.570 17.466 1.00 57.22 205 GLN A CA 1
ATOM 1608 C C . GLN A 1 205 ? -13.336 6.237 17.258 1.00 57.22 205 GLN A C 1
ATOM 1610 O O . GLN A 1 205 ? -14.475 6.082 17.696 1.00 57.22 205 GLN A O 1
ATOM 1615 N N . ASN A 1 206 ? -12.774 5.290 16.501 1.00 59.81 206 ASN A N 1
ATOM 1616 C CA . ASN A 1 206 ? -13.538 4.172 15.945 1.00 59.81 206 ASN A CA 1
ATOM 1617 C C . ASN A 1 206 ? -13.236 2.825 16.623 1.00 59.81 206 ASN A C 1
ATOM 1619 O O . ASN A 1 206 ? -12.130 2.549 17.073 1.00 59.81 206 ASN A O 1
ATOM 1623 N N . ARG A 1 207 ? -14.227 1.930 16.643 1.00 66.75 207 ARG A N 1
ATOM 1624 C CA . ARG A 1 207 ? -14.112 0.575 17.214 1.00 66.75 207 ARG A CA 1
ATOM 1625 C C . ARG A 1 207 ? -13.187 -0.344 16.394 1.00 66.75 207 ARG A C 1
ATOM 1627 O O . ARG A 1 207 ? -12.703 -1.339 16.926 1.00 66.75 207 ARG A O 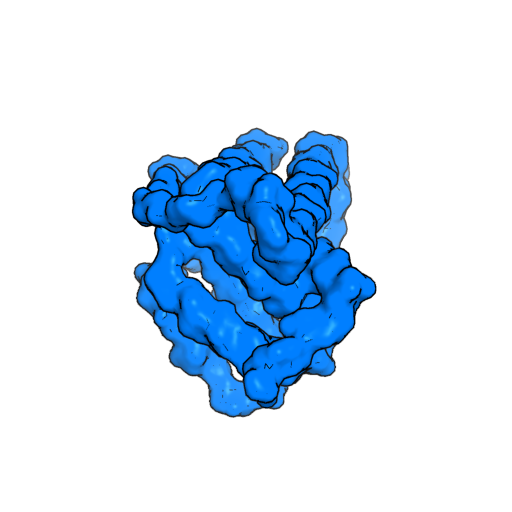1
ATOM 1634 N N . TYR A 1 208 ? -12.925 0.006 15.129 1.00 77.94 208 TYR A N 1
ATOM 1635 C CA . TYR A 1 208 ? -12.133 -0.764 14.153 1.00 77.94 208 TYR A CA 1
ATOM 1636 C C . TYR A 1 208 ? -10.948 0.047 13.601 1.00 77.94 208 TYR A C 1
ATOM 1638 O O . TYR A 1 208 ? -10.749 0.171 12.389 1.00 77.94 208 TYR A O 1
ATOM 1646 N N . VAL A 1 209 ? -10.174 0.649 14.501 1.00 76.94 209 VAL A N 1
ATOM 1647 C CA . VAL A 1 209 ? -9.019 1.504 14.181 1.00 76.94 209 VAL A CA 1
ATOM 1648 C C . VAL A 1 209 ? -8.004 0.804 13.261 1.00 76.94 209 VAL A C 1
ATOM 1650 O O . VAL A 1 209 ? -7.563 1.398 12.279 1.00 76.94 209 VAL A O 1
ATOM 1653 N N . GLN A 1 210 ? -7.718 -0.483 13.483 1.00 81.69 210 GLN A N 1
ATOM 1654 C CA . GLN A 1 210 ? -6.792 -1.256 12.643 1.00 81.69 210 GLN A CA 1
ATOM 1655 C C . GLN A 1 210 ? -7.296 -1.428 11.202 1.00 81.69 210 GLN A C 1
ATOM 1657 O O . GLN A 1 210 ? -6.516 -1.337 10.258 1.00 81.69 210 GLN A O 1
ATOM 1662 N N . VAL A 1 211 ? -8.605 -1.626 11.017 1.00 86.81 211 VAL A N 1
ATOM 1663 C CA . VAL A 1 211 ? -9.217 -1.747 9.681 1.00 86.81 211 VAL A CA 1
ATOM 1664 C C . VAL A 1 211 ? -9.163 -0.412 8.944 1.00 86.81 211 VAL A C 1
ATOM 1666 O O . VAL A 1 211 ? -8.892 -0.379 7.748 1.00 86.81 211 VAL A O 1
ATOM 1669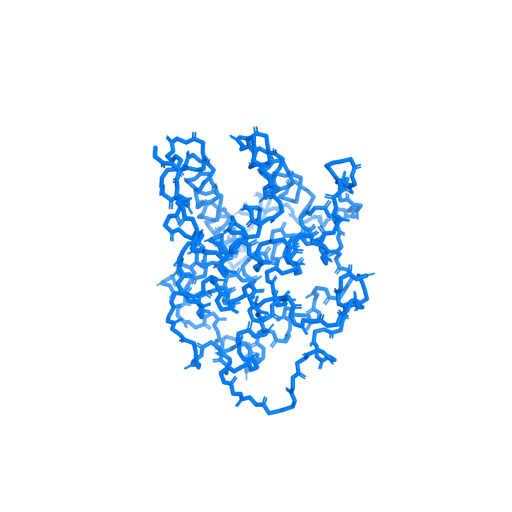 N N . SER A 1 212 ? -9.353 0.694 9.667 1.00 84.81 212 SER A N 1
ATOM 1670 C CA . SER A 1 212 ? -9.234 2.041 9.094 1.00 84.81 212 SER A CA 1
ATOM 1671 C C . SER A 1 212 ? -7.810 2.301 8.597 1.00 84.81 212 SER A C 1
ATOM 1673 O O . SER A 1 212 ? -7.626 2.815 7.500 1.00 84.81 212 SER A O 1
ATOM 1675 N N . LEU A 1 213 ? -6.800 1.892 9.366 1.00 86.62 213 LEU A N 1
ATOM 1676 C CA . LEU A 1 213 ? -5.407 2.042 8.957 1.00 86.62 213 LEU A CA 1
ATOM 1677 C C . LEU A 1 213 ? -5.053 1.158 7.748 1.00 86.62 213 LEU A C 1
ATOM 1679 O O . LEU A 1 213 ? -4.384 1.622 6.829 1.00 86.62 213 LEU A O 1
ATOM 1683 N N . LEU A 1 214 ? -5.552 -0.081 7.697 1.00 90.56 214 LEU A N 1
ATOM 1684 C CA . LEU A 1 214 ? -5.416 -0.938 6.512 1.00 90.56 214 LEU A CA 1
ATOM 1685 C C . LEU A 1 214 ? -6.065 -0.316 5.271 1.00 90.56 214 LEU A C 1
ATOM 1687 O O . LEU A 1 214 ? -5.476 -0.367 4.195 1.00 90.56 214 LEU A O 1
ATOM 1691 N N . ALA A 1 215 ? -7.249 0.285 5.417 1.00 90.38 215 ALA A N 1
ATOM 1692 C CA . ALA A 1 215 ? -7.917 0.989 4.327 1.00 90.38 215 ALA A CA 1
ATOM 1693 C C . ALA A 1 215 ? -7.079 2.181 3.843 1.00 90.38 215 ALA A C 1
ATOM 1695 O O . ALA A 1 215 ? -6.920 2.363 2.639 1.00 90.38 215 ALA A O 1
ATOM 1696 N N . ALA A 1 216 ? -6.484 2.949 4.764 1.00 89.69 216 ALA A N 1
ATOM 1697 C CA . ALA A 1 216 ? -5.614 4.073 4.424 1.00 89.69 216 ALA A CA 1
ATOM 1698 C C . ALA A 1 216 ? -4.387 3.616 3.634 1.00 89.69 216 ALA A C 1
ATOM 1700 O O . ALA A 1 216 ? -4.042 4.213 2.621 1.00 89.69 216 ALA A O 1
ATOM 1701 N N . ILE A 1 217 ? -3.758 2.522 4.054 1.00 92.38 217 ILE A N 1
ATOM 1702 C CA . ILE A 1 217 ? -2.597 1.966 3.358 1.00 92.38 217 ILE A CA 1
ATOM 1703 C C . ILE A 1 217 ? -2.994 1.415 1.992 1.00 92.38 217 ILE A C 1
ATOM 1705 O O . ILE A 1 217 ? -2.318 1.689 1.007 1.00 92.38 217 ILE A O 1
ATOM 1709 N N . TYR A 1 218 ? -4.104 0.682 1.902 1.00 94.00 218 TYR A N 1
ATOM 1710 C CA . TYR A 1 218 ? -4.624 0.201 0.624 1.00 94.00 218 TYR A CA 1
ATOM 1711 C C . TYR A 1 218 ? -4.866 1.358 -0.355 1.00 94.00 218 TYR A C 1
ATOM 1713 O O . TYR A 1 218 ? -4.408 1.317 -1.496 1.00 94.00 218 TYR A O 1
ATOM 1721 N N . LEU A 1 219 ? -5.507 2.434 0.097 1.00 92.06 219 LEU A N 1
ATOM 1722 C CA . LEU A 1 219 ? -5.726 3.625 -0.722 1.00 92.06 219 LEU A CA 1
ATOM 1723 C C . LEU A 1 219 ? -4.425 4.310 -1.141 1.00 92.06 219 LEU A C 1
ATOM 1725 O O . LEU A 1 219 ? -4.343 4.818 -2.256 1.00 92.06 219 LEU A O 1
ATOM 1729 N N . LEU A 1 220 ? -3.410 4.297 -0.276 1.00 92.31 220 LEU A N 1
ATOM 1730 C CA . LEU A 1 220 ? -2.120 4.914 -0.560 1.00 92.31 220 LEU A CA 1
ATOM 1731 C C . LEU A 1 220 ? -1.436 4.154 -1.682 1.00 92.31 220 LEU A C 1
ATOM 1733 O O . LEU A 1 220 ? -1.062 4.741 -2.693 1.00 92.31 220 LEU A O 1
ATOM 1737 N N . LEU A 1 221 ? -1.366 2.831 -1.547 1.00 93.25 221 LEU A N 1
ATOM 1738 C CA . LEU A 1 221 ? -0.792 1.967 -2.570 1.00 93.25 221 LEU A CA 1
ATOM 1739 C C . LEU A 1 221 ? -1.558 2.075 -3.895 1.00 93.25 221 LEU A C 1
ATOM 1741 O O . LEU A 1 221 ? -0.946 2.156 -4.954 1.00 93.25 221 LEU A O 1
ATOM 1745 N N . THR A 1 222 ? -2.889 2.099 -3.871 1.00 92.62 222 THR A N 1
ATOM 1746 C CA . THR A 1 222 ? -3.682 2.189 -5.109 1.00 92.62 222 THR A CA 1
ATOM 1747 C C . THR A 1 222 ? -3.568 3.551 -5.791 1.00 92.62 222 THR A C 1
ATOM 1749 O O . THR A 1 222 ? -3.467 3.599 -7.017 1.00 92.62 222 THR A O 1
ATOM 1752 N N . THR A 1 223 ? -3.549 4.646 -5.027 1.00 91.06 223 THR A N 1
ATOM 1753 C CA . THR A 1 223 ? -3.410 6.011 -5.561 1.00 91.06 223 THR A CA 1
ATOM 1754 C C . THR A 1 223 ? -2.027 6.202 -6.162 1.00 91.06 223 THR A C 1
ATOM 1756 O O . THR A 1 223 ? -1.914 6.466 -7.355 1.00 91.06 223 THR A O 1
ATOM 1759 N N . VAL A 1 224 ? -0.981 5.935 -5.379 1.00 89.69 224 VAL A N 1
ATOM 1760 C CA . VAL A 1 224 ? 0.408 6.075 -5.828 1.00 89.69 224 VAL A CA 1
ATOM 1761 C C . VAL A 1 224 ? 0.702 5.127 -6.987 1.00 89.69 224 VAL A C 1
ATOM 1763 O O . VAL A 1 224 ? 1.328 5.519 -7.966 1.00 89.69 224 VAL A O 1
ATOM 1766 N N . GLY A 1 225 ? 0.210 3.888 -6.931 1.00 89.12 225 GLY A N 1
ATOM 1767 C CA . GLY A 1 225 ? 0.378 2.927 -8.018 1.00 89.12 225 GLY A CA 1
ATOM 1768 C C . GLY A 1 225 ? -0.285 3.369 -9.320 1.00 89.12 225 GLY A C 1
ATOM 1769 O O . GLY A 1 225 ? 0.280 3.153 -10.391 1.00 89.12 225 GLY A O 1
ATOM 1770 N N . ARG A 1 226 ? -1.451 4.021 -9.243 1.00 89.94 226 ARG A N 1
ATOM 1771 C CA . ARG A 1 226 ? -2.120 4.616 -10.406 1.00 89.94 226 ARG A CA 1
ATOM 1772 C C . ARG A 1 226 ? -1.318 5.788 -10.966 1.00 89.94 226 ARG A C 1
ATOM 1774 O O . ARG A 1 226 ? -1.102 5.824 -12.174 1.00 89.94 226 ARG A O 1
ATOM 1781 N N . THR A 1 227 ? -0.891 6.717 -10.110 1.00 86.25 227 THR A N 1
ATOM 1782 C CA . THR A 1 227 ? -0.089 7.886 -10.507 1.00 86.25 227 THR A CA 1
ATOM 1783 C C . THR A 1 227 ? 1.211 7.440 -11.174 1.00 86.25 227 THR A C 1
ATOM 1785 O O . THR A 1 227 ? 1.529 7.871 -12.280 1.00 86.25 227 THR A O 1
ATOM 1788 N N . ALA A 1 228 ? 1.909 6.484 -10.562 1.00 81.00 228 ALA A N 1
ATOM 1789 C CA . ALA A 1 228 ? 3.151 5.940 -11.089 1.00 81.00 228 ALA A CA 1
ATOM 1790 C C . ALA A 1 228 ? 2.959 5.216 -12.426 1.00 81.00 228 ALA A C 1
ATOM 1792 O O . ALA A 1 228 ? 3.746 5.427 -13.337 1.00 81.00 228 ALA A O 1
ATOM 1793 N N . LEU A 1 229 ? 1.897 4.419 -12.593 1.00 78.75 229 LEU A N 1
ATOM 1794 C CA . LEU A 1 229 ? 1.596 3.777 -13.880 1.00 78.75 229 LEU A CA 1
ATOM 1795 C C . LEU A 1 229 ? 1.214 4.771 -14.982 1.00 78.75 229 LEU A C 1
ATOM 1797 O O . LEU A 1 229 ? 1.465 4.497 -16.153 1.00 78.75 229 LEU A O 1
ATOM 1801 N N . ALA A 1 230 ? 0.583 5.892 -14.632 1.00 82.19 230 ALA A N 1
ATOM 1802 C CA . ALA A 1 230 ? 0.266 6.939 -15.597 1.00 82.19 230 ALA A CA 1
ATOM 1803 C C . ALA A 1 230 ? 1.535 7.659 -16.086 1.00 82.19 230 ALA A C 1
ATOM 1805 O O . ALA A 1 230 ? 1.637 7.963 -17.274 1.00 82.19 230 ALA A O 1
ATOM 1806 N N . ASN A 1 231 ? 2.495 7.886 -15.185 1.00 76.62 231 ASN A N 1
ATOM 1807 C CA . ASN A 1 231 ? 3.757 8.569 -15.481 1.00 76.62 231 ASN A CA 1
ATOM 1808 C C . ASN A 1 231 ? 4.795 7.638 -16.130 1.00 76.62 231 ASN A C 1
ATOM 1810 O O . ASN A 1 231 ? 5.525 8.046 -17.030 1.00 76.62 231 ASN A O 1
ATOM 1814 N N . ASP A 1 232 ? 4.835 6.377 -15.702 1.00 75.25 232 ASP A N 1
ATOM 1815 C CA . ASP A 1 232 ? 5.710 5.329 -16.220 1.00 75.25 232 ASP A CA 1
ATOM 1816 C C . ASP A 1 232 ? 4.940 4.002 -16.373 1.00 75.25 232 ASP A C 1
ATOM 1818 O O . ASP A 1 232 ? 4.958 3.139 -15.486 1.00 75.25 232 ASP A O 1
ATOM 1822 N N . PRO A 1 233 ? 4.283 3.782 -17.527 1.00 69.50 233 PRO A N 1
ATOM 1823 C CA . PRO A 1 233 ? 3.579 2.531 -17.808 1.00 69.50 233 PRO A CA 1
ATOM 1824 C C . PRO A 1 233 ? 4.489 1.294 -17.772 1.00 69.50 233 PRO A C 1
ATOM 1826 O O . PRO A 1 233 ? 4.007 0.165 -17.635 1.00 69.50 233 PRO A O 1
ATOM 1829 N N . GLU A 1 234 ? 5.806 1.484 -17.899 1.00 66.88 234 GLU A N 1
ATOM 1830 C CA . GLU A 1 234 ? 6.790 0.411 -17.861 1.00 66.88 234 GLU A CA 1
ATOM 1831 C C . GLU A 1 234 ? 7.300 0.112 -16.446 1.00 66.88 234 GLU A C 1
ATOM 1833 O O . GLU A 1 234 ? 8.118 -0.793 -16.299 1.00 66.88 234 GLU A O 1
ATOM 1838 N N . ILE A 1 235 ? 6.813 0.773 -15.391 1.00 67.12 235 ILE A N 1
ATOM 1839 C CA . ILE A 1 235 ? 7.258 0.526 -14.005 1.00 67.12 235 ILE A CA 1
ATOM 1840 C C . ILE A 1 235 ? 7.086 -0.944 -13.569 1.00 67.12 235 ILE A C 1
ATOM 1842 O O . ILE A 1 235 ? 7.836 -1.462 -12.745 1.00 67.12 235 ILE A O 1
ATOM 1846 N N . LEU A 1 236 ? 6.134 -1.660 -14.181 1.00 56.00 236 LEU A N 1
ATOM 1847 C CA . LEU A 1 236 ? 5.925 -3.103 -14.002 1.00 56.00 236 LEU A CA 1
ATOM 1848 C C . LEU A 1 236 ? 6.774 -3.993 -14.937 1.00 56.00 236 LEU A C 1
ATOM 1850 O O . LEU A 1 236 ? 6.790 -5.213 -14.771 1.00 56.00 236 LEU A O 1
ATOM 1854 N N . LEU A 1 237 ? 7.431 -3.406 -15.942 1.00 49.31 237 LEU A N 1
ATOM 1855 C CA . LEU A 1 237 ? 8.198 -4.068 -17.008 1.00 49.31 237 LEU A CA 1
ATOM 1856 C C . LEU A 1 237 ? 9.715 -3.811 -16.928 1.00 49.31 237 LEU A C 1
ATOM 1858 O O . LEU A 1 237 ? 10.486 -4.645 -17.409 1.00 49.31 237 LEU A O 1
ATOM 1862 N N . ARG A 1 238 ? 10.150 -2.689 -16.336 1.00 50.31 238 ARG A N 1
ATOM 1863 C CA . ARG A 1 238 ? 11.520 -2.140 -16.431 1.00 50.31 238 ARG A CA 1
ATOM 1864 C C . ARG A 1 238 ? 12.635 -2.988 -15.829 1.00 50.31 238 ARG A C 1
ATOM 1866 O O . ARG A 1 238 ? 13.796 -2.736 -16.114 1.00 50.31 238 ARG A O 1
ATOM 1873 N N . PHE A 1 239 ? 12.302 -4.049 -15.110 1.00 41.41 239 PHE A N 1
ATOM 1874 C CA . PHE A 1 239 ? 13.284 -4.891 -14.426 1.00 41.41 239 PHE A CA 1
ATOM 1875 C C . PHE A 1 239 ? 13.126 -6.393 -14.712 1.00 41.41 239 PHE A C 1
ATOM 1877 O O . PHE A 1 239 ? 13.719 -7.250 -14.057 1.00 41.41 239 PHE A O 1
ATOM 1884 N N . ALA A 1 240 ? 12.325 -6.733 -15.726 1.00 32.56 240 ALA A N 1
ATOM 1885 C CA . ALA A 1 240 ? 12.305 -8.072 -16.310 1.00 32.56 240 ALA A CA 1
ATOM 1886 C C . ALA A 1 240 ? 13.432 -8.287 -17.347 1.00 32.56 240 ALA A C 1
ATOM 1888 O O . ALA A 1 240 ? 13.442 -9.323 -18.017 1.00 32.56 240 ALA A O 1
ATOM 1889 N N . ARG A 1 241 ? 14.341 -7.313 -17.505 1.00 35.84 241 ARG A N 1
ATOM 1890 C CA . ARG A 1 241 ? 15.506 -7.354 -18.397 1.00 35.84 241 ARG A CA 1
ATOM 1891 C C . ARG A 1 241 ? 16.798 -7.417 -17.600 1.00 35.84 241 ARG A C 1
ATOM 1893 O O . ARG A 1 241 ? 16.915 -6.631 -16.639 1.00 35.84 241 ARG A O 1
#

Sequence (241 aa):
MTLPAEPELLVLFKRVQKVLPFESTDLRQANVRSTPLDLDELMDHPSEYLAGIAEAALEEKGSFWSDVQLMLERWKSEPSAFDLILGDEGFVAVLTALADLPGQAFQGSLGVSRHLPSKIDDAAAYRCTALLVLISLRSICFGERRGLDQVADFVERKGWRFARLLPDHVGFAISGFRVFYGFTHSLEDADALLDWSRNILSAKQNRYVQVSLLAAIYLLLTTVGRTALANDPEILLRFAR